Protein AF-A0A4R9J5E6-F1 (afdb_monomer)

Foldseek 3Di:
DDPVLVVVVCVPDDPVLVVVLVVLLVVQLLLLQLVVLCLLLVLLLFDDDPHPVVRCCQQPPPQQRPVVVPGGHSNCSSPPPDGTDPVRSLVSSLVSLVVSCVVVVHDDSLSVCLVCVLVSLVVLLVVLVVCLVFQDFKWFAFDPDDDPPQWFFDALQVLGTDDPDHTTIGSPSVVSSVVSNVVSVCSVPPPPPPPVDDSVSLVVVLVVLVVVLVCLQGTQGDASDDDSPPGTSNSDDHPDDRNVGGNPYHGPSNVVSVVSNVVCCVVVCVVVVVVVDPD

Se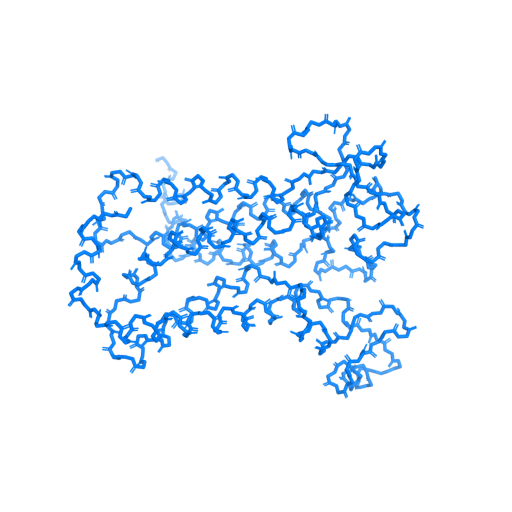quence (279 aa):
MSVYSLKKASKWMGVPKFLLLLIIVNFVCILGCKVFYVLEIWGRIWYFENTFVNSVKIVFFTWDGFNRVGQLGLWSAFVSGSGRSLLGAIVFFYFAIRLFCKISNEKGIDEYMNLLLPGALLGISIGKIGCWISGDGDFGQVVGFHLPPLSLAYSTADGAIVDTYGMSVLNLPFIEIILFVSLSILFIISPLKLEKNRDFFSITLLFYLGLRFVLGFLSLESPFFGPYENLDLSALKSGEDLRTYHWQGITFRQLVAIIYITNVLIKTKLIRKIIIKPW

Radius of gyration: 21.21 Å; Cα contacts (8 Å, |Δi|>4): 351; chains: 1; bounding box: 59×49×54 Å

Secondary structure (DSSP, 8-state):
--HHHHHHHHHHS-HHHHHHHHHHHHHHHHHHHHHHHHHHTHHHH----SSHHHHHHHHHH-SSTTGGGTPPPHHHHHHSSS---HHHHHHHHHHHHHHHHHHHT---HHHHHHHHHHHHHHHHHHHHHHHHHHT-S--B-B-S---TTTEEEEETTTTEE-SSSSEEEE-HHHHHHHHHHHHHHHHHH------TT--HHHHHHHHHHHHHHHHTTTB----SSS------GGGPPTT--GGG----S--HHHHHHHHHHHHHHHHTTHHHHHHS---

Nearest PDB structures (foldseek):
  8hnd-assembly1_A  TM=2.752E-01  e=3.040E+00  Homo sapiens

Mean predicted aligned error: 9.46 Å

pLDDT: mean 77.77, std 14.33, range [35.5, 95.12]

InterPro domains:
  IPR001640 Phosphatidylglycerol--prolipoprotein diacylglyceryl transferase Lgt [PF01790] (18-261)

Solvent-accessible surface area (backbone atoms only — not comparable to full-atom values): 15182 Å² total; per-residue (Å²): 94,56,73,65,59,52,56,46,48,66,72,72,39,60,70,69,56,51,52,50,46,51,52,46,32,53,55,39,17,55,52,22,10,24,57,37,26,50,62,64,45,37,70,45,32,60,62,91,51,100,42,70,69,54,26,52,47,36,36,76,74,33,56,53,34,43,44,95,78,76,28,44,16,48,50,50,54,49,71,42,96,57,73,69,23,67,68,20,25,55,59,24,36,57,52,24,47,51,49,44,28,63,76,68,74,53,83,56,61,66,60,54,48,57,67,44,44,47,59,50,33,45,53,50,27,54,52,27,50,47,35,56,76,68,35,53,91,60,50,24,36,64,46,101,56,86,49,75,75,57,22,43,28,37,25,49,74,76,62,29,60,40,95,87,55,60,50,25,21,31,29,43,36,53,57,50,28,52,52,29,46,51,49,30,50,47,66,43,67,50,83,73,66,83,58,96,79,70,67,56,58,59,51,53,49,48,52,50,32,54,47,48,37,56,49,52,61,42,30,61,62,48,40,64,67,67,83,80,67,80,50,39,75,90,62,52,58,69,71,61,68,59,79,77,57,65,66,80,47,62,28,53,66,34,51,52,24,50,56,49,52,52,50,49,46,64,72,66,46,50,58,60,63,63,66,74,54,77,128

Organism: NCBI:txid2484950

Structure (mmCIF, N/CA/C/O backbone):
data_AF-A0A4R9J5E6-F1
#
_entry.id   AF-A0A4R9J5E6-F1
#
loop_
_atom_site.group_PDB
_atom_site.id
_atom_site.type_symbol
_atom_site.label_atom_id
_atom_site.label_alt_id
_atom_site.label_comp_id
_atom_site.label_asym_id
_atom_site.label_entity_id
_atom_site.label_seq_id
_atom_site.pdbx_PDB_ins_code
_atom_site.Cartn_x
_atom_site.Cartn_y
_atom_site.Cartn_z
_atom_site.occupancy
_atom_site.B_iso_or_equiv
_atom_site.auth_seq_id
_atom_site.auth_comp_id
_atom_site.auth_asym_id
_atom_site.auth_atom_id
_atom_site.pdbx_PDB_model_num
ATOM 1 N N . MET A 1 1 ? -7.020 14.725 18.229 1.00 46.94 1 MET A N 1
ATOM 2 C CA . MET A 1 1 ? -7.376 13.662 19.196 1.00 46.94 1 MET A CA 1
ATOM 3 C C . MET A 1 1 ? -7.930 14.357 20.426 1.00 46.94 1 MET A C 1
ATOM 5 O O . MET A 1 1 ? -7.178 15.041 21.108 1.00 46.94 1 MET A O 1
ATOM 9 N N . SER A 1 2 ? -9.244 14.315 20.663 1.00 35.50 2 SER A N 1
ATOM 10 C CA . SER A 1 2 ? -9.800 15.052 21.802 1.00 35.50 2 SER A CA 1
ATOM 11 C C . SER A 1 2 ? -9.397 14.368 23.110 1.00 35.50 2 SER A C 1
ATOM 13 O O . SER A 1 2 ? -9.411 13.135 23.210 1.00 35.50 2 SER A O 1
ATOM 15 N N . VAL A 1 3 ? -9.102 15.175 24.132 1.00 41.41 3 VAL A N 1
ATOM 16 C CA . VAL A 1 3 ? -8.881 14.752 25.529 1.00 41.41 3 VA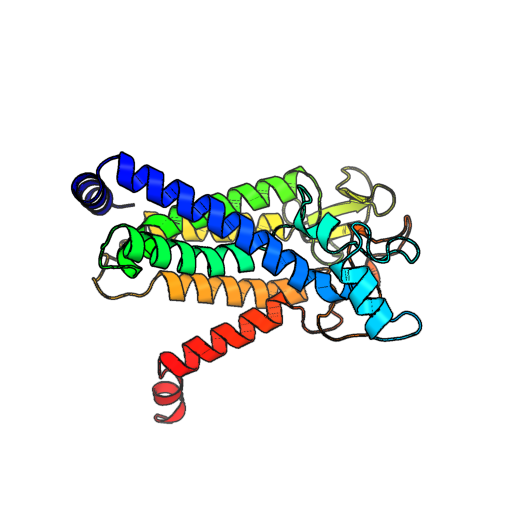L A CA 1
ATOM 17 C C . VAL A 1 3 ? -10.019 13.842 26.031 1.00 41.41 3 VAL A C 1
ATOM 19 O O . VAL A 1 3 ? -9.819 13.008 26.910 1.00 41.41 3 VAL A O 1
ATOM 22 N N . TYR A 1 4 ? -11.204 13.939 25.421 1.00 38.28 4 TYR A N 1
ATOM 23 C CA . TYR A 1 4 ? -12.374 13.111 25.704 1.00 38.28 4 TYR A CA 1
ATOM 24 C C . TYR A 1 4 ? -12.241 11.664 25.191 1.00 38.28 4 TYR A C 1
ATOM 26 O O . TYR A 1 4 ? -12.597 10.730 25.907 1.00 38.28 4 TYR A O 1
ATOM 34 N N . SER A 1 5 ? -11.686 11.451 23.989 1.00 49.66 5 SER A N 1
ATOM 35 C CA . SER A 1 5 ? -11.442 10.099 23.448 1.00 49.66 5 SER A CA 1
ATOM 36 C C . SER A 1 5 ? -10.304 9.380 24.174 1.00 49.66 5 SER A C 1
ATOM 38 O O . SER A 1 5 ? -10.412 8.187 24.427 1.00 49.66 5 SER A O 1
ATOM 40 N N . LEU A 1 6 ? -9.271 10.116 24.605 1.00 45.47 6 LEU A N 1
ATOM 41 C CA . LEU A 1 6 ? -8.166 9.585 25.408 1.00 45.47 6 LEU A CA 1
ATOM 42 C C . LEU A 1 6 ? -8.614 9.232 26.831 1.00 45.47 6 LEU A C 1
ATOM 44 O O . LEU A 1 6 ? -8.277 8.155 27.306 1.00 45.47 6 LEU A O 1
ATOM 48 N N . LYS A 1 7 ? -9.440 10.068 27.483 1.00 44.81 7 LYS A N 1
ATOM 49 C CA . LYS A 1 7 ? -10.047 9.736 28.788 1.00 44.81 7 LYS A CA 1
ATOM 50 C C . LYS A 1 7 ? -11.010 8.551 28.713 1.00 44.81 7 LYS A C 1
ATOM 52 O O . LYS A 1 7 ? -11.152 7.828 29.692 1.00 44.81 7 LYS A O 1
ATOM 57 N N . LYS A 1 8 ? -11.687 8.345 27.578 1.00 49.19 8 LYS A N 1
ATOM 58 C CA . LYS A 1 8 ? -12.536 7.168 27.350 1.00 49.19 8 LYS A CA 1
ATOM 59 C C . LYS A 1 8 ? -11.660 5.938 27.075 1.00 49.19 8 LYS A C 1
ATOM 61 O O . LYS A 1 8 ? -11.779 4.964 27.797 1.00 49.19 8 LYS A O 1
ATOM 66 N N . ALA A 1 9 ? -10.688 6.010 26.168 1.00 49.19 9 ALA A N 1
ATOM 67 C CA . ALA A 1 9 ? -9.750 4.920 25.883 1.00 49.19 9 ALA A CA 1
ATOM 68 C C . ALA A 1 9 ? -8.940 4.477 27.120 1.00 49.19 9 ALA A C 1
ATOM 70 O O . ALA A 1 9 ? -8.850 3.280 27.383 1.00 49.19 9 ALA A O 1
ATOM 71 N N . SER A 1 10 ? -8.448 5.418 27.939 1.00 47.78 10 SER A N 1
ATOM 72 C CA . SER A 1 10 ? -7.725 5.113 29.187 1.00 47.78 10 SER A CA 1
ATOM 73 C C . SER A 1 10 ? -8.617 4.490 30.265 1.00 47.78 10 SER A C 1
ATOM 75 O O . SER A 1 10 ? -8.114 3.862 31.189 1.00 47.78 10 SER A O 1
ATOM 77 N N . LYS A 1 11 ? -9.939 4.679 30.169 1.00 55.25 11 LYS A N 1
ATOM 78 C CA . LYS A 1 11 ? -10.932 4.097 31.080 1.00 55.25 11 LYS A CA 1
ATOM 79 C C . LYS A 1 11 ? -11.510 2.778 30.543 1.00 55.25 11 LYS A C 1
ATOM 81 O O . LYS A 1 11 ? -12.102 2.033 31.311 1.00 55.25 11 LYS A O 1
ATOM 86 N N . TRP A 1 12 ? -11.357 2.504 29.244 1.00 56.84 12 TRP A N 1
ATOM 87 C CA . TRP A 1 12 ? -11.965 1.369 28.534 1.00 56.84 12 TRP A CA 1
ATOM 88 C C . TRP A 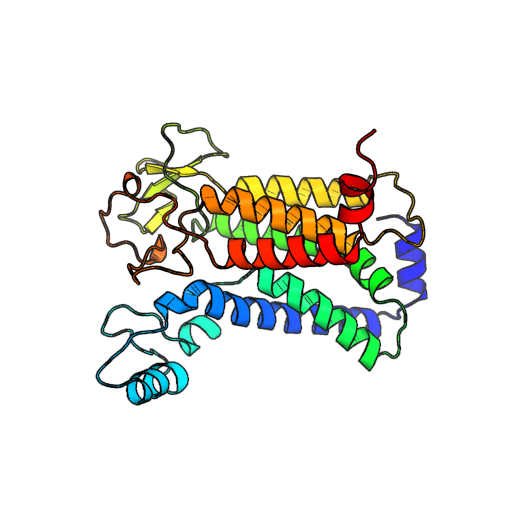1 12 ? -11.006 0.193 28.346 1.00 56.84 12 TRP A C 1
ATOM 90 O O . TRP A 1 12 ? -11.445 -0.952 28.293 1.00 56.84 12 TRP A O 1
ATOM 100 N N . MET A 1 13 ? -9.697 0.441 28.294 1.00 64.69 13 MET A N 1
ATOM 101 C CA . MET A 1 13 ? -8.707 -0.619 28.152 1.00 64.69 13 MET A CA 1
ATOM 102 C C . MET A 1 13 ? -7.567 -0.427 29.134 1.00 64.69 13 MET A C 1
ATOM 104 O O . MET A 1 13 ? -6.817 0.541 29.058 1.00 64.69 13 MET A O 1
ATOM 108 N N . GLY A 1 14 ? -7.406 -1.394 30.038 1.00 77.44 14 GLY A N 1
ATOM 109 C CA . GLY A 1 14 ? -6.158 -1.523 30.779 1.00 77.44 14 GLY A CA 1
ATOM 110 C C . GLY A 1 14 ? -4.980 -1.637 29.806 1.00 77.44 14 GLY A C 1
ATOM 111 O O . GLY A 1 14 ? -5.128 -2.186 28.710 1.00 77.44 14 GLY A O 1
ATOM 112 N N . VAL A 1 15 ? -3.808 -1.149 30.221 1.00 80.75 15 VAL A N 1
ATOM 113 C CA . VAL A 1 15 ? -2.559 -1.177 29.435 1.00 80.75 15 VAL A CA 1
ATOM 114 C C . VAL A 1 15 ? -2.325 -2.520 28.717 1.00 80.75 15 VAL A C 1
ATOM 116 O O . VAL A 1 15 ? -2.030 -2.486 27.521 1.00 80.75 15 VAL A O 1
ATOM 119 N N . PRO A 1 16 ? -2.551 -3.700 29.340 1.00 86.62 16 PRO A N 1
ATOM 120 C CA . PRO A 1 16 ? -2.347 -4.983 28.663 1.00 86.62 16 PRO A CA 1
ATOM 121 C C . PRO A 1 16 ? -3.233 -5.186 27.428 1.00 86.62 16 PRO A C 1
ATOM 123 O O . PRO A 1 16 ? -2.762 -5.675 26.405 1.00 86.62 16 PRO A O 1
ATOM 126 N N . LYS A 1 17 ? -4.506 -4.767 27.481 1.00 86.38 17 LYS A N 1
ATOM 127 C CA . LYS A 1 17 ? -5.429 -4.879 26.340 1.00 86.38 17 LYS A CA 1
ATOM 128 C C . LYS A 1 17 ? -5.012 -3.965 25.191 1.00 86.38 17 LYS A C 1
ATOM 130 O O . LYS A 1 17 ? -5.139 -4.342 24.031 1.00 86.38 17 LYS A O 1
ATOM 135 N N . PHE A 1 18 ? -4.510 -2.772 25.507 1.00 84.69 18 PHE A N 1
ATOM 136 C CA . PHE A 1 18 ? -4.029 -1.838 24.489 1.00 84.69 18 PHE A CA 1
ATOM 137 C C . PHE A 1 18 ? -2.765 -2.346 23.806 1.00 84.69 18 PHE A C 1
ATOM 139 O O . PHE A 1 18 ? -2.680 -2.311 22.582 1.00 84.69 18 PHE A O 1
ATOM 146 N N . LEU A 1 19 ? -1.835 -2.912 24.573 1.00 88.12 19 LEU A N 1
ATOM 147 C CA . LEU A 1 19 ? -0.663 -3.574 24.007 1.00 88.12 19 LEU A CA 1
ATOM 148 C C . LEU A 1 19 ? -1.055 -4.771 23.134 1.00 88.12 19 LEU A C 1
ATOM 150 O O . LEU A 1 19 ? -0.549 -4.893 22.023 1.00 88.12 19 LEU A O 1
ATOM 154 N N . LEU A 1 20 ? -2.004 -5.601 23.577 1.00 90.12 20 LEU A N 1
ATOM 155 C CA . LEU A 1 20 ? -2.513 -6.717 22.777 1.00 90.12 20 LEU A CA 1
ATOM 156 C C . LEU A 1 20 ? -3.113 -6.241 21.445 1.00 90.12 20 LEU A C 1
ATOM 158 O O . LEU A 1 20 ? -2.803 -6.810 20.400 1.00 90.12 20 LEU A O 1
ATOM 162 N N . LEU A 1 21 ? -3.928 -5.181 21.471 1.00 90.25 21 LEU A N 1
ATOM 163 C CA . LEU A 1 21 ? -4.480 -4.562 20.265 1.00 90.25 21 LEU A CA 1
ATOM 164 C C . LEU A 1 21 ? -3.365 -4.125 19.309 1.00 90.25 21 LEU A C 1
ATOM 166 O O . LEU A 1 21 ? -3.413 -4.461 18.129 1.00 90.25 21 LEU A O 1
ATOM 170 N N . LEU A 1 22 ? -2.351 -3.417 19.813 1.00 89.94 22 LEU A N 1
ATOM 171 C CA . LEU A 1 22 ? -1.228 -2.964 18.994 1.00 89.94 22 LEU A CA 1
ATOM 172 C C . LEU A 1 22 ? -0.429 -4.130 18.405 1.00 89.94 22 LEU A C 1
ATOM 174 O O . LEU A 1 22 ? -0.064 -4.068 17.233 1.00 89.94 22 LEU A O 1
ATOM 178 N N . ILE A 1 23 ? -0.178 -5.193 19.171 1.00 92.31 23 ILE A N 1
ATOM 179 C CA . ILE A 1 23 ? 0.539 -6.384 18.689 1.00 92.31 23 ILE A CA 1
ATOM 180 C C . ILE A 1 23 ? -0.248 -7.061 17.564 1.00 92.31 23 ILE A C 1
ATOM 182 O O . ILE A 1 23 ? 0.312 -7.320 16.498 1.00 92.31 23 ILE A O 1
ATOM 186 N N . ILE A 1 24 ? -1.548 -7.296 17.770 1.00 93.62 24 ILE A N 1
ATOM 187 C CA . ILE A 1 24 ? -2.417 -7.923 16.765 1.00 93.62 24 ILE A CA 1
ATOM 188 C C . ILE A 1 24 ? -2.468 -7.064 15.503 1.00 93.62 24 ILE A C 1
ATOM 190 O O . ILE A 1 24 ? -2.262 -7.581 14.408 1.00 93.62 24 ILE A O 1
ATOM 194 N N . VAL A 1 25 ? -2.701 -5.757 15.647 1.00 92.19 25 VAL A N 1
ATOM 195 C CA . VAL A 1 25 ? -2.749 -4.824 14.516 1.00 92.19 25 VAL A CA 1
ATOM 196 C C . VAL A 1 25 ? -1.441 -4.847 13.735 1.00 92.19 25 VAL A C 1
ATOM 198 O O . VAL A 1 25 ? -1.478 -5.046 12.526 1.00 92.19 25 VAL A O 1
ATOM 201 N N . ASN A 1 26 ? -0.290 -4.713 14.394 1.00 91.38 26 ASN A N 1
ATOM 202 C CA . ASN A 1 26 ? 0.997 -4.711 13.699 1.00 91.38 26 ASN A CA 1
ATOM 203 C C . ASN A 1 26 ? 1.254 -6.029 12.962 1.00 91.38 26 ASN A C 1
ATOM 205 O O . ASN A 1 26 ? 1.557 -6.009 11.771 1.00 91.38 26 ASN A O 1
ATOM 209 N N . PHE A 1 27 ? 1.093 -7.170 13.636 1.00 93.56 27 PHE A N 1
ATOM 210 C CA . PHE A 1 27 ? 1.357 -8.477 13.037 1.00 93.56 27 PHE A CA 1
ATOM 211 C C . PHE A 1 27 ? 0.454 -8.750 11.827 1.00 93.56 27 PHE A C 1
ATOM 213 O O . PHE A 1 27 ? 0.931 -9.108 10.749 1.00 93.56 27 PHE A O 1
ATOM 220 N N . VAL A 1 28 ? -0.853 -8.527 11.984 1.00 94.50 28 VAL A N 1
ATOM 221 C CA . VAL A 1 28 ? -1.845 -8.785 10.935 1.00 94.50 28 VAL A CA 1
ATOM 222 C C . VAL A 1 28 ? -1.664 -7.808 9.768 1.00 94.50 28 VAL A C 1
ATOM 224 O O . VAL A 1 28 ? -1.721 -8.235 8.617 1.00 94.50 28 VAL A O 1
ATOM 227 N N . CYS A 1 29 ? -1.360 -6.531 10.021 1.00 92.19 29 CYS A N 1
ATOM 228 C CA . CYS A 1 29 ? -1.059 -5.568 8.959 1.00 92.19 29 CYS A CA 1
ATOM 229 C C . CYS A 1 29 ? 0.221 -5.918 8.190 1.00 92.19 29 CYS A C 1
ATOM 231 O O . CYS A 1 29 ? 0.210 -5.831 6.967 1.00 92.19 29 CYS A O 1
ATOM 233 N N . ILE A 1 30 ? 1.301 -6.336 8.864 1.00 91.38 30 ILE A N 1
ATOM 234 C CA . ILE A 1 30 ? 2.545 -6.765 8.198 1.00 91.38 30 ILE A CA 1
ATOM 235 C C . ILE A 1 30 ? 2.272 -7.956 7.277 1.00 91.38 30 ILE A C 1
ATOM 237 O O . ILE A 1 30 ? 2.697 -7.950 6.120 1.00 91.38 30 ILE A O 1
ATOM 241 N N . LEU A 1 31 ? 1.512 -8.942 7.761 1.00 93.81 31 LEU A N 1
ATOM 242 C CA . LEU A 1 31 ? 1.091 -10.079 6.949 1.00 93.81 31 LEU A CA 1
ATOM 243 C C . LEU A 1 31 ? 0.276 -9.619 5.729 1.00 93.81 31 LEU A C 1
ATOM 245 O O . LEU A 1 31 ? 0.558 -10.030 4.605 1.00 93.81 31 LEU A O 1
ATOM 249 N N . GLY A 1 32 ? -0.686 -8.718 5.936 1.00 93.81 32 GLY A N 1
ATOM 250 C CA . GLY A 1 32 ? -1.495 -8.139 4.866 1.00 93.81 32 GLY A CA 1
ATOM 251 C C . GLY A 1 32 ? -0.675 -7.407 3.812 1.00 93.81 32 GLY A C 1
ATOM 252 O O . GLY A 1 32 ? -0.883 -7.626 2.618 1.00 93.81 32 GLY A O 1
ATOM 253 N N . CYS A 1 33 ? 0.296 -6.594 4.240 1.00 90.69 33 CYS A N 1
ATOM 254 C CA . CYS A 1 33 ? 1.236 -5.910 3.354 1.00 90.69 33 CYS A CA 1
ATOM 255 C C . CYS A 1 33 ? 1.947 -6.888 2.421 1.00 90.69 33 CYS A C 1
ATOM 257 O O . CYS A 1 33 ? 2.105 -6.583 1.242 1.00 90.69 33 CYS A O 1
ATOM 259 N N . LYS A 1 34 ? 2.377 -8.041 2.944 1.00 92.75 34 LYS A N 1
ATOM 260 C CA . LYS A 1 34 ? 3.111 -9.054 2.181 1.00 92.75 34 LYS A CA 1
ATOM 261 C C . LYS A 1 34 ? 2.228 -9.842 1.231 1.00 92.75 34 LYS A C 1
ATOM 263 O O . LYS A 1 34 ? 2.587 -9.993 0.067 1.00 92.75 34 LYS A O 1
ATOM 268 N N . VAL A 1 35 ? 1.050 -10.266 1.687 1.00 93.25 35 VAL A N 1
ATOM 269 C CA . VAL A 1 35 ? 0.073 -10.953 0.830 1.00 93.25 35 VAL A CA 1
ATOM 270 C C . VAL A 1 35 ? -0.300 -10.074 -0.362 1.00 93.25 35 VAL A C 1
ATOM 272 O O . VAL A 1 35 ? -0.218 -10.516 -1.502 1.00 93.25 35 VAL A O 1
ATOM 275 N N . PHE A 1 36 ? -0.665 -8.814 -0.121 1.00 91.06 36 PHE A N 1
ATOM 276 C CA . PHE A 1 36 ? -1.053 -7.918 -1.209 1.00 91.06 36 PHE A CA 1
ATOM 277 C C . PHE A 1 36 ? 0.130 -7.466 -2.059 1.00 91.06 36 PHE A C 1
ATOM 279 O O . PHE A 1 36 ? -0.062 -7.244 -3.245 1.00 91.06 36 PHE A O 1
ATOM 286 N N . TYR A 1 37 ? 1.338 -7.356 -1.501 1.00 88.44 37 TYR A N 1
ATOM 287 C CA . TYR A 1 37 ? 2.524 -7.090 -2.313 1.00 88.44 37 TYR A CA 1
ATOM 288 C C . TYR A 1 37 ? 2.737 -8.204 -3.342 1.00 88.44 37 TYR A C 1
ATOM 290 O O . TYR A 1 37 ? 2.866 -7.910 -4.523 1.00 88.44 37 TYR A O 1
ATOM 298 N N . VAL A 1 38 ? 2.655 -9.474 -2.926 1.00 90.06 38 VAL A N 1
ATOM 299 C CA . VAL A 1 38 ? 2.722 -10.625 -3.845 1.00 90.06 38 VAL A CA 1
ATOM 300 C C . VAL A 1 38 ? 1.634 -10.563 -4.922 1.00 90.06 38 VAL A C 1
ATOM 302 O O . VAL A 1 38 ? 1.905 -10.900 -6.069 1.00 90.06 38 VAL A O 1
ATOM 305 N N . LEU A 1 39 ? 0.425 -10.102 -4.585 1.00 87.75 39 LEU A N 1
ATOM 306 C CA . LEU A 1 39 ? -0.643 -9.892 -5.571 1.00 87.75 39 LEU A CA 1
ATOM 307 C C . LEU A 1 39 ? -0.345 -8.726 -6.529 1.00 87.75 39 LEU A C 1
ATOM 309 O O . LEU A 1 39 ? -0.630 -8.836 -7.718 1.00 87.75 39 LEU A O 1
ATOM 313 N N . GLU A 1 40 ? 0.243 -7.632 -6.035 1.00 81.50 40 GLU A N 1
ATOM 314 C CA . GLU A 1 40 ? 0.658 -6.478 -6.847 1.00 81.50 40 GLU A CA 1
ATOM 315 C C . GLU A 1 40 ? 1.726 -6.868 -7.872 1.00 81.50 40 GLU A C 1
ATOM 317 O O . GLU A 1 40 ? 1.639 -6.466 -9.028 1.00 81.50 40 GLU A O 1
ATOM 322 N N . ILE A 1 41 ? 2.696 -7.693 -7.471 1.00 81.38 41 ILE A N 1
ATOM 323 C CA . ILE A 1 41 ? 3.767 -8.171 -8.352 1.00 81.38 41 ILE A CA 1
ATOM 324 C C . ILE A 1 41 ? 3.476 -9.550 -8.954 1.00 81.38 41 ILE A C 1
ATOM 326 O O . ILE A 1 41 ? 4.393 -10.199 -9.449 1.00 81.38 41 ILE A O 1
ATOM 330 N N . TRP A 1 42 ? 2.224 -10.022 -8.929 1.00 84.75 42 TRP A N 1
ATOM 331 C CA . TRP A 1 42 ? 1.886 -11.391 -9.342 1.00 84.75 42 TRP A CA 1
ATOM 332 C C . TRP A 1 42 ? 2.353 -11.706 -10.766 1.00 84.75 42 TRP A C 1
ATOM 334 O O . TRP A 1 42 ? 2.883 -12.786 -11.030 1.00 84.75 42 TRP A O 1
ATOM 344 N N . GLY A 1 43 ? 2.237 -10.733 -11.672 1.00 76.94 43 GLY A N 1
ATOM 345 C CA . GLY A 1 43 ? 2.719 -10.875 -13.044 1.00 76.94 43 GLY A CA 1
ATOM 346 C C . GLY A 1 43 ? 4.237 -11.034 -13.180 1.00 76.94 43 GLY A C 1
ATOM 347 O O . GLY A 1 43 ? 4.683 -11.572 -14.181 1.00 76.94 43 GLY A O 1
ATOM 348 N N . ARG A 1 44 ? 5.015 -10.636 -12.166 1.00 76.62 44 ARG A N 1
ATOM 349 C CA . ARG A 1 44 ? 6.479 -10.807 -12.093 1.00 76.62 44 ARG A CA 1
ATOM 350 C C . ARG A 1 44 ? 6.902 -12.089 -11.380 1.00 76.62 44 ARG A C 1
ATOM 352 O O . ARG A 1 44 ? 8.087 -12.382 -11.284 1.00 76.62 44 ARG A O 1
ATOM 359 N N . ILE A 1 45 ? 5.955 -12.801 -10.777 1.00 85.19 45 ILE A N 1
ATOM 360 C CA . ILE A 1 45 ? 6.200 -14.091 -10.121 1.00 85.19 45 ILE A CA 1
ATOM 361 C C . ILE A 1 45 ? 5.885 -15.228 -11.091 1.00 85.19 45 ILE A C 1
ATOM 363 O O . ILE A 1 45 ? 6.516 -16.288 -11.071 1.00 85.19 45 ILE A O 1
ATOM 367 N N . TRP A 1 46 ? 4.874 -15.022 -11.931 1.00 83.81 46 TRP A N 1
ATOM 368 C CA . TRP A 1 46 ? 4.343 -16.054 -12.796 1.00 83.81 46 TRP A CA 1
ATOM 369 C C . TRP A 1 46 ? 5.073 -16.128 -14.138 1.00 83.81 46 TRP A C 1
ATOM 371 O O . TRP A 1 46 ? 5.250 -15.131 -14.827 1.00 83.81 46 TRP A O 1
ATOM 381 N N . TYR A 1 47 ? 5.411 -17.345 -14.563 1.00 83.12 47 TYR A N 1
ATOM 382 C CA . TYR A 1 47 ? 5.928 -17.623 -15.900 1.00 83.12 47 TYR A CA 1
ATOM 383 C C . TYR A 1 47 ? 5.427 -18.981 -16.385 1.00 83.12 47 TYR A C 1
ATOM 385 O O . TYR A 1 47 ? 5.334 -19.936 -15.608 1.00 83.12 47 TYR A O 1
ATOM 393 N N . PHE A 1 48 ? 5.070 -19.077 -17.667 1.00 83.69 48 PHE A N 1
ATOM 394 C CA . PHE A 1 48 ? 4.578 -20.319 -18.257 1.00 83.69 48 PHE A CA 1
ATOM 395 C C . PHE A 1 48 ? 5.733 -21.109 -18.879 1.00 83.69 48 PHE A C 1
ATOM 397 O O . PHE A 1 48 ? 6.217 -20.758 -19.951 1.00 83.69 48 PHE A O 1
ATOM 404 N N . GLU A 1 49 ? 6.159 -22.189 -18.219 1.00 78.69 49 GLU A N 1
ATOM 405 C CA . GLU A 1 49 ? 7.256 -23.037 -18.683 1.00 78.69 49 GLU A CA 1
ATOM 406 C C . GLU A 1 49 ? 6.776 -24.467 -18.9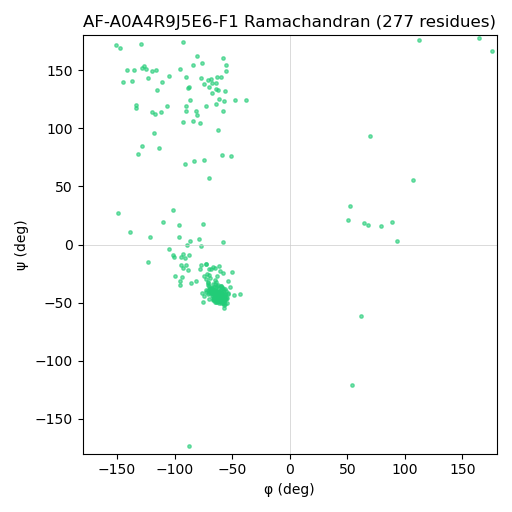23 1.00 78.69 49 GLU A C 1
ATOM 408 O O . GLU A 1 49 ? 6.463 -25.195 -17.977 1.00 78.69 49 GLU A O 1
ATOM 413 N N . ASN A 1 50 ? 6.807 -24.892 -20.188 1.00 83.81 50 ASN A N 1
ATOM 414 C CA . ASN A 1 50 ? 6.419 -26.216 -20.688 1.00 83.81 50 ASN A CA 1
ATOM 415 C C . ASN A 1 50 ? 4.943 -26.579 -20.443 1.00 83.81 50 ASN A C 1
ATOM 417 O O . ASN A 1 50 ? 4.195 -26.804 -21.389 1.00 83.81 50 ASN A O 1
ATOM 421 N N . THR A 1 51 ? 4.515 -26.658 -19.181 1.00 90.38 51 THR A N 1
ATOM 422 C CA . THR A 1 51 ? 3.153 -27.008 -18.766 1.00 90.38 51 THR A CA 1
ATOM 423 C C . THR A 1 51 ? 2.714 -26.177 -17.562 1.00 90.38 51 THR A C 1
ATOM 425 O O . THR A 1 51 ? 3.518 -25.850 -16.690 1.00 90.38 51 THR A O 1
ATOM 428 N N . PHE A 1 52 ? 1.406 -25.919 -17.452 1.00 88.44 52 PHE A N 1
ATOM 429 C CA . PHE A 1 52 ? 0.821 -25.196 -16.315 1.00 88.44 52 PHE A CA 1
ATOM 430 C C . PHE A 1 52 ? 1.204 -25.813 -14.960 1.00 88.44 52 PHE A C 1
ATOM 432 O O . PHE A 1 52 ? 1.542 -25.103 -14.017 1.00 88.44 52 PHE A O 1
ATOM 439 N N . VAL A 1 53 ? 1.199 -27.147 -14.870 1.00 93.50 53 VAL A N 1
ATOM 440 C CA . VAL A 1 53 ? 1.538 -27.876 -13.639 1.00 93.50 53 VAL A CA 1
ATOM 441 C C . VAL A 1 53 ? 2.993 -27.641 -13.237 1.00 93.50 53 VAL A C 1
ATOM 443 O O . VAL A 1 53 ? 3.273 -27.477 -12.051 1.00 93.50 53 VAL A O 1
ATOM 446 N N . ASN A 1 54 ? 3.920 -27.604 -14.197 1.00 90.75 54 ASN A N 1
ATOM 447 C CA . ASN A 1 54 ? 5.322 -27.304 -13.915 1.00 90.75 54 ASN A CA 1
ATOM 448 C C . ASN A 1 54 ? 5.495 -25.861 -13.414 1.00 90.75 54 ASN A C 1
ATOM 450 O O . ASN A 1 54 ? 6.181 -25.641 -12.420 1.00 90.75 54 ASN A O 1
ATOM 454 N N . SER A 1 55 ? 4.785 -24.902 -14.015 1.00 89.50 55 SER A N 1
ATOM 455 C CA . SER A 1 55 ? 4.768 -23.515 -13.538 1.00 89.50 55 SER A CA 1
ATOM 456 C C . SER A 1 55 ? 4.249 -23.370 -12.115 1.00 89.50 55 SER A C 1
ATOM 458 O O . SER A 1 55 ? 4.904 -22.737 -11.290 1.00 89.50 55 SER A O 1
ATOM 460 N N . VAL A 1 56 ? 3.124 -24.014 -11.789 1.00 92.38 56 VAL A N 1
ATOM 461 C CA . VAL A 1 56 ? 2.597 -24.052 -10.414 1.00 92.38 56 VAL A CA 1
ATOM 462 C C . VAL A 1 56 ? 3.639 -24.641 -9.462 1.00 92.38 56 VAL A C 1
ATOM 464 O O . VAL A 1 56 ? 3.871 -24.089 -8.388 1.00 92.38 56 VAL A O 1
ATOM 467 N N . LYS A 1 57 ? 4.285 -25.749 -9.853 1.00 93.56 57 LYS A N 1
ATOM 468 C CA . LYS A 1 57 ? 5.301 -26.404 -9.024 1.00 93.56 57 LYS A CA 1
ATOM 469 C C . LYS A 1 57 ? 6.462 -25.466 -8.707 1.00 93.56 57 LYS A C 1
ATOM 471 O O . LYS A 1 57 ? 6.837 -25.337 -7.548 1.00 93.56 57 LYS A O 1
ATOM 476 N N . ILE A 1 58 ? 7.002 -24.793 -9.717 1.00 92.12 58 ILE A N 1
ATOM 477 C CA . ILE A 1 58 ? 8.135 -23.885 -9.539 1.00 92.12 58 ILE A CA 1
ATOM 478 C C . ILE A 1 58 ? 7.725 -22.689 -8.670 1.00 92.12 58 ILE A C 1
ATOM 480 O O . ILE A 1 58 ? 8.381 -22.425 -7.666 1.00 92.12 58 ILE A O 1
ATOM 484 N N . VAL A 1 59 ? 6.606 -22.027 -8.976 1.00 92.44 59 VAL A N 1
ATOM 485 C CA . VAL A 1 59 ? 6.147 -20.835 -8.237 1.00 92.44 59 VAL A CA 1
ATOM 486 C C . VAL A 1 59 ? 5.894 -21.126 -6.756 1.00 92.44 59 VAL A C 1
ATOM 488 O O . VAL A 1 59 ? 6.318 -20.352 -5.902 1.00 92.44 59 VAL A O 1
ATOM 491 N N . PHE A 1 60 ? 5.208 -22.226 -6.435 1.00 94.38 60 PHE A N 1
ATOM 492 C CA . PHE A 1 60 ? 4.780 -22.499 -5.059 1.00 94.38 60 PHE A CA 1
ATOM 493 C C . PHE A 1 60 ? 5.759 -23.341 -4.244 1.00 94.38 60 PHE A C 1
ATOM 495 O O . PHE A 1 60 ? 5.684 -23.300 -3.018 1.00 94.38 60 PHE A O 1
ATOM 502 N N . PHE A 1 61 ? 6.670 -24.090 -4.868 1.00 95.12 61 PHE A N 1
ATOM 503 C CA . PHE A 1 61 ? 7.540 -25.030 -4.146 1.00 95.12 61 PHE A CA 1
ATOM 504 C C . PHE A 1 61 ? 9.038 -24.760 -4.310 1.00 95.12 61 PHE A C 1
ATOM 506 O O . PHE A 1 61 ? 9.847 -25.536 -3.807 1.00 95.12 61 PHE A O 1
ATOM 513 N N . THR A 1 62 ? 9.431 -23.660 -4.957 1.00 93.44 62 THR A N 1
ATOM 514 C CA . THR A 1 62 ? 10.834 -23.222 -4.998 1.00 93.44 62 THR A CA 1
ATOM 515 C C . THR A 1 62 ? 10.973 -21.802 -4.468 1.00 93.44 62 THR A C 1
ATOM 517 O O . THR A 1 62 ? 10.095 -20.967 -4.675 1.00 93.44 62 THR A O 1
ATOM 520 N N . TRP A 1 63 ? 12.068 -21.524 -3.757 1.00 93.44 63 TRP A N 1
ATOM 521 C CA . TRP A 1 63 ? 12.286 -20.218 -3.129 1.00 93.44 63 TRP A CA 1
ATOM 522 C C . TRP A 1 63 ? 12.484 -19.102 -4.161 1.00 93.44 63 TRP A C 1
ATOM 524 O O . TRP A 1 63 ? 11.878 -18.034 -4.057 1.00 93.44 63 TRP A O 1
ATOM 534 N N . ASP A 1 64 ? 13.288 -19.392 -5.185 1.00 89.62 64 ASP A N 1
ATOM 535 C CA . ASP A 1 64 ? 13.684 -18.438 -6.223 1.00 89.62 64 ASP A CA 1
ATOM 536 C C . ASP A 1 64 ? 12.703 -18.382 -7.402 1.00 89.62 64 ASP A C 1
ATOM 538 O O . ASP A 1 64 ? 12.819 -17.506 -8.255 1.00 89.62 64 ASP A O 1
ATOM 542 N N . GLY A 1 65 ? 11.727 -19.293 -7.470 1.00 89.94 65 GLY A N 1
ATOM 543 C CA . GLY A 1 65 ? 10.772 -19.357 -8.573 1.00 89.94 65 GLY A CA 1
ATOM 544 C C . GLY A 1 65 ? 11.475 -19.431 -9.932 1.00 89.94 65 GLY A C 1
ATOM 545 O O . GLY A 1 65 ? 12.265 -20.334 -10.204 1.00 89.94 65 GLY A O 1
ATOM 546 N N . PHE A 1 66 ? 11.193 -18.451 -10.787 1.00 87.38 66 PHE A N 1
ATOM 547 C CA . PHE A 1 66 ? 11.702 -18.363 -12.154 1.00 87.38 66 PHE A CA 1
ATOM 548 C C . PHE A 1 66 ? 12.874 -17.372 -12.314 1.00 87.38 66 PHE A C 1
ATOM 550 O O . PHE A 1 66 ? 13.080 -16.820 -13.394 1.00 87.38 66 PHE A O 1
ATOM 557 N N . ASN A 1 67 ? 13.692 -17.175 -11.274 1.00 84.50 67 ASN A N 1
ATOM 558 C CA . ASN A 1 67 ? 14.798 -16.203 -11.286 1.00 84.50 67 ASN A CA 1
ATOM 559 C C . ASN A 1 67 ? 15.775 -16.368 -12.467 1.00 84.50 67 ASN A C 1
ATOM 561 O O . ASN A 1 67 ? 16.263 -15.389 -13.024 1.00 84.50 67 ASN A O 1
ATOM 565 N N . ARG A 1 68 ? 15.980 -17.600 -12.956 1.00 81.50 68 ARG A N 1
ATOM 566 C CA . ARG A 1 68 ? 16.807 -17.876 -14.150 1.00 81.50 68 ARG A CA 1
ATOM 567 C C . ARG A 1 68 ? 16.351 -17.165 -15.433 1.00 81.50 68 ARG A C 1
ATOM 569 O O . ARG A 1 68 ? 17.158 -16.982 -16.335 1.00 81.50 68 ARG A O 1
ATOM 576 N N . VAL A 1 69 ? 15.074 -16.799 -15.525 1.00 79.44 69 VAL A N 1
ATOM 577 C CA . VAL A 1 69 ? 14.492 -16.038 -16.645 1.00 79.44 69 VAL A CA 1
ATOM 578 C C . VAL A 1 69 ? 14.107 -14.614 -16.221 1.00 79.44 69 VAL A C 1
ATOM 580 O O . VAL A 1 69 ? 13.309 -13.963 -16.888 1.00 79.44 69 VAL A O 1
ATOM 583 N N . GLY A 1 70 ? 14.670 -14.120 -15.112 1.00 76.12 70 GLY A N 1
ATOM 584 C CA . GLY A 1 70 ? 14.482 -12.750 -14.625 1.00 76.12 70 GLY A CA 1
ATOM 585 C C . GLY A 1 70 ? 13.163 -12.496 -13.889 1.00 76.12 70 GLY A C 1
ATOM 586 O O . GLY A 1 70 ? 12.773 -11.342 -13.734 1.00 76.12 70 GLY A O 1
ATOM 587 N N . GLN A 1 71 ? 12.461 -13.546 -13.459 1.00 82.50 71 GLN A N 1
ATOM 588 C CA . GLN A 1 71 ? 11.215 -13.437 -12.691 1.00 82.50 71 GLN A CA 1
ATOM 589 C C . GLN A 1 71 ? 11.489 -13.522 -11.185 1.00 82.50 71 GLN A C 1
ATOM 591 O O . GLN A 1 71 ? 12.427 -14.184 -10.747 1.00 82.50 71 GLN A O 1
ATOM 596 N N . LEU A 1 72 ? 10.656 -12.881 -10.373 1.00 84.31 72 LEU A N 1
ATOM 597 C CA . LEU A 1 72 ? 10.779 -12.901 -8.919 1.00 84.31 72 LEU A CA 1
ATOM 598 C C . LEU A 1 72 ? 10.270 -14.226 -8.331 1.00 84.31 72 LEU A C 1
ATOM 600 O O . LEU A 1 72 ? 9.270 -14.791 -8.770 1.00 84.31 72 LEU A O 1
ATOM 604 N N . GLY A 1 73 ? 10.935 -14.709 -7.283 1.00 89.38 73 GLY A N 1
ATOM 605 C CA . GLY A 1 73 ? 10.437 -15.836 -6.495 1.00 89.38 73 GLY A CA 1
ATOM 606 C C . GLY A 1 73 ? 9.275 -15.413 -5.594 1.00 89.38 73 GLY A C 1
ATOM 607 O O . GLY A 1 73 ? 9.325 -14.363 -4.954 1.00 89.38 73 GLY A O 1
ATOM 608 N N . LEU A 1 74 ? 8.228 -16.241 -5.501 1.00 92.75 74 LEU A N 1
ATOM 609 C CA . LEU A 1 74 ? 7.076 -15.958 -4.634 1.00 92.75 74 LEU A CA 1
ATOM 610 C C . LEU A 1 74 ? 7.500 -15.832 -3.169 1.00 92.75 74 LEU A C 1
ATOM 612 O O . LEU A 1 74 ? 7.161 -14.862 -2.493 1.00 92.75 74 LEU A O 1
ATOM 616 N N . TRP A 1 75 ? 8.249 -16.820 -2.678 1.00 93.19 75 TRP A N 1
ATOM 617 C CA . TRP A 1 75 ? 8.654 -16.883 -1.277 1.00 93.19 75 TRP A CA 1
ATOM 618 C C . TRP A 1 75 ? 9.729 -15.857 -0.946 1.00 93.19 75 TRP A C 1
ATOM 620 O O . TRP A 1 75 ? 9.644 -15.213 0.100 1.00 93.19 75 TRP A O 1
ATOM 630 N N . SER A 1 76 ? 10.683 -15.641 -1.855 1.00 90.69 76 SER A N 1
ATOM 631 C CA . SER A 1 76 ? 11.688 -14.594 -1.688 1.00 90.69 76 SER A CA 1
ATOM 632 C C . SER A 1 76 ? 11.045 -13.205 -1.609 1.00 90.69 76 SER A C 1
ATOM 634 O O . SER A 1 76 ? 11.376 -12.443 -0.703 1.00 90.69 76 SER A O 1
ATOM 636 N N . ALA A 1 77 ? 10.051 -12.901 -2.450 1.00 89.12 77 ALA A N 1
ATOM 637 C CA . ALA A 1 77 ? 9.302 -11.645 -2.381 1.00 89.12 77 ALA A CA 1
ATOM 638 C C . ALA A 1 77 ? 8.397 -11.534 -1.136 1.00 89.12 77 ALA A C 1
ATOM 640 O O . ALA A 1 77 ? 8.265 -10.462 -0.536 1.00 89.12 77 ALA A O 1
ATOM 641 N N . PHE A 1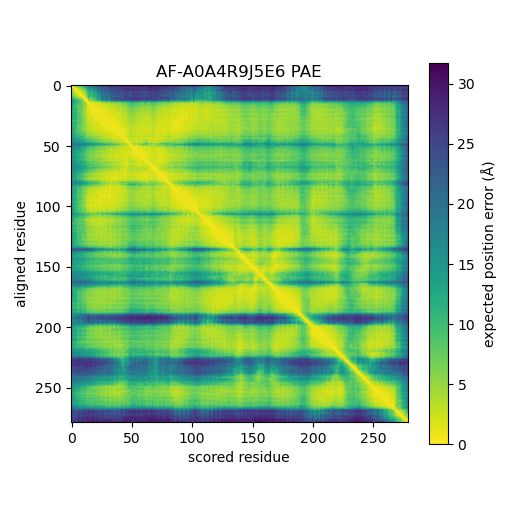 78 ? 7.775 -12.637 -0.712 1.00 92.12 78 PHE A N 1
ATOM 642 C CA . PHE A 1 78 ? 6.920 -12.652 0.475 1.00 92.12 78 PHE A CA 1
ATOM 643 C C . PHE A 1 78 ? 7.717 -12.412 1.765 1.00 92.12 78 PHE A C 1
ATOM 645 O O . PHE A 1 78 ? 7.271 -11.664 2.634 1.00 92.12 78 PHE A O 1
ATOM 652 N N . VAL A 1 79 ? 8.906 -13.008 1.883 1.00 91.06 79 VAL A N 1
ATOM 653 C CA . VAL A 1 79 ? 9.749 -12.947 3.092 1.00 91.06 79 VAL A CA 1
ATOM 654 C C . VAL A 1 79 ? 10.743 -11.776 3.066 1.00 91.06 79 VAL A C 1
ATOM 656 O O . VAL A 1 79 ? 11.313 -11.441 4.103 1.00 91.06 79 VAL A O 1
ATOM 659 N N . SER A 1 80 ? 10.933 -11.103 1.925 1.00 86.50 80 SER A N 1
ATOM 660 C CA . SER A 1 80 ? 11.880 -9.985 1.802 1.00 86.50 80 SER A CA 1
ATOM 661 C C . SER A 1 80 ? 11.638 -8.860 2.824 1.00 86.50 80 SER A C 1
ATOM 663 O O . SER A 1 80 ? 10.523 -8.632 3.296 1.00 86.50 80 SER A O 1
ATOM 665 N N . GLY A 1 81 ? 12.678 -8.089 3.151 1.00 77.31 81 GLY A N 1
ATOM 666 C CA . GLY A 1 81 ? 12.524 -6.881 3.975 1.00 77.31 81 GLY A CA 1
ATOM 667 C C . GLY A 1 81 ? 11.804 -5.730 3.252 1.00 77.31 81 GLY A C 1
ATOM 668 O O . GLY A 1 81 ? 11.154 -4.904 3.903 1.00 77.31 81 GLY A O 1
ATOM 669 N N . SER A 1 82 ? 11.893 -5.708 1.918 1.00 74.38 82 SER A N 1
ATOM 670 C CA . SER A 1 82 ? 11.317 -4.716 1.001 1.00 74.38 82 SER A CA 1
ATOM 671 C C . SER A 1 82 ? 9.928 -5.130 0.499 1.00 74.38 82 SER A C 1
ATOM 673 O O . SER A 1 82 ? 9.448 -6.215 0.815 1.00 74.38 82 SER A O 1
ATOM 675 N N . GLY A 1 83 ? 9.241 -4.267 -0.253 1.00 76.38 83 GLY A N 1
ATOM 676 C CA . GLY A 1 83 ? 7.958 -4.614 -0.873 1.00 76.38 83 GLY A CA 1
ATOM 677 C C . GLY A 1 83 ? 6.814 -4.771 0.131 1.00 76.38 83 GLY A C 1
ATOM 678 O O . GLY A 1 83 ? 6.600 -5.833 0.726 1.00 76.38 83 GLY A O 1
ATOM 679 N N . ARG A 1 84 ? 6.064 -3.687 0.347 1.00 83.31 84 ARG A N 1
ATOM 680 C CA . ARG A 1 84 ? 4.918 -3.656 1.265 1.00 83.31 84 ARG A CA 1
ATOM 681 C C . ARG A 1 84 ? 3.741 -2.975 0.589 1.00 83.31 84 ARG A C 1
ATOM 683 O O . ARG A 1 84 ? 3.814 -1.796 0.260 1.00 83.31 84 ARG A O 1
ATOM 690 N N . SER A 1 85 ? 2.635 -3.697 0.439 1.00 85.38 85 SER A N 1
ATOM 691 C CA . SER A 1 85 ? 1.407 -3.099 -0.073 1.00 85.38 85 SER A CA 1
ATOM 692 C C . SER A 1 85 ? 0.662 -2.374 1.043 1.00 85.38 85 SER A C 1
ATOM 694 O O . SER A 1 85 ? 0.139 -2.982 1.980 1.00 85.38 85 SER A O 1
ATOM 696 N N . LEU A 1 86 ? 0.561 -1.054 0.911 1.00 81.94 86 LEU A N 1
ATOM 697 C CA . LEU A 1 86 ? -0.242 -0.230 1.809 1.00 81.94 86 LEU A CA 1
ATOM 698 C C . LEU A 1 86 ? -1.728 -0.634 1.798 1.00 81.94 86 LEU A C 1
ATOM 700 O O . LEU A 1 86 ? -2.396 -0.632 2.831 1.00 81.94 86 LEU A O 1
ATOM 704 N N . LEU A 1 87 ? -2.236 -1.023 0.630 1.00 81.81 87 LEU A N 1
ATOM 705 C CA . LEU A 1 87 ? -3.600 -1.509 0.471 1.00 81.81 87 LEU A CA 1
ATOM 706 C C . LEU A 1 87 ? -3.840 -2.772 1.311 1.00 81.81 87 LEU A C 1
ATOM 708 O O . LEU A 1 87 ? -4.841 -2.858 2.026 1.00 81.81 87 LEU A O 1
ATOM 712 N N . GLY A 1 88 ? -2.883 -3.704 1.286 1.00 87.25 88 GLY A N 1
ATOM 713 C CA . GLY A 1 88 ? -2.890 -4.880 2.153 1.00 87.25 88 GLY A CA 1
ATOM 714 C C . GLY A 1 88 ? -2.939 -4.521 3.631 1.00 87.25 88 GLY A C 1
ATOM 715 O O . GLY A 1 88 ? -3.751 -5.087 4.362 1.00 87.25 88 GLY A O 1
ATOM 716 N N . ALA A 1 89 ? -2.141 -3.535 4.053 1.00 88.00 89 ALA A N 1
ATOM 717 C CA . ALA A 1 89 ? -2.143 -3.032 5.426 1.00 88.00 89 ALA A CA 1
ATOM 718 C C . ALA A 1 89 ? -3.540 -2.575 5.862 1.00 88.00 89 ALA A C 1
ATOM 720 O O . ALA A 1 89 ? -3.998 -2.942 6.937 1.00 88.00 89 ALA A O 1
ATOM 721 N N . ILE A 1 90 ? -4.240 -1.803 5.027 1.00 84.12 90 ILE A N 1
ATOM 722 C CA . ILE A 1 90 ? -5.548 -1.234 5.376 1.00 84.12 90 ILE A CA 1
ATOM 723 C C . ILE A 1 90 ? -6.640 -2.310 5.431 1.00 84.12 90 ILE A C 1
ATOM 725 O O . ILE A 1 90 ? -7.458 -2.323 6.354 1.00 84.12 90 ILE A O 1
ATOM 729 N N . VAL A 1 91 ? -6.648 -3.239 4.472 1.00 84.88 91 VAL A N 1
ATOM 730 C CA . VAL A 1 91 ? -7.597 -4.363 4.473 1.00 84.88 91 VAL A CA 1
ATOM 731 C C . VAL A 1 91 ? -7.380 -5.237 5.708 1.00 84.88 91 VAL A C 1
ATOM 733 O O . VAL A 1 91 ? -8.330 -5.587 6.407 1.00 84.88 91 VAL A O 1
ATOM 736 N N . PHE A 1 92 ? -6.127 -5.558 6.025 1.00 91.44 92 PHE A N 1
ATOM 737 C CA . PHE A 1 92 ? -5.799 -6.385 7.182 1.00 91.44 92 PHE A CA 1
ATOM 738 C C . PHE A 1 92 ? -5.949 -5.645 8.509 1.00 91.44 92 PHE A C 1
ATOM 740 O O . PHE A 1 92 ? -6.306 -6.276 9.498 1.00 91.44 92 PHE A O 1
ATOM 747 N N . PHE A 1 93 ? -5.804 -4.321 8.536 1.00 89.81 93 PHE A N 1
ATOM 748 C CA . PHE A 1 93 ? -6.131 -3.495 9.695 1.00 89.81 93 PHE A CA 1
ATOM 749 C C . PHE A 1 93 ? -7.593 -3.691 10.112 1.00 89.81 93 PHE A C 1
ATOM 751 O O . PHE A 1 93 ? -7.873 -3.963 11.278 1.00 89.81 93 PHE A O 1
ATOM 758 N N . TYR A 1 94 ? -8.527 -3.666 9.154 1.00 88.06 94 TYR A N 1
ATOM 759 C CA . TYR A 1 94 ? -9.941 -3.956 9.413 1.00 88.06 94 TYR A CA 1
ATOM 760 C C . TYR A 1 94 ? -10.145 -5.336 10.060 1.00 88.06 94 TYR A C 1
ATOM 762 O O . TYR A 1 94 ? -10.856 -5.480 11.062 1.00 88.06 94 TYR A O 1
ATOM 770 N N . PHE A 1 95 ? -9.491 -6.362 9.506 1.00 90.75 95 PHE A N 1
ATOM 771 C CA . PHE A 1 95 ? -9.543 -7.718 10.048 1.00 90.75 95 PHE A CA 1
ATOM 772 C C . PHE A 1 95 ? -8.888 -7.826 11.426 1.00 90.75 95 PHE A C 1
ATOM 774 O O . PHE A 1 95 ? -9.412 -8.539 12.278 1.00 90.75 95 PHE A O 1
ATOM 781 N N . ALA A 1 96 ? -7.805 -7.092 11.678 1.00 93.12 96 ALA A N 1
ATOM 782 C CA . ALA A 1 96 ? -7.114 -7.063 12.959 1.00 93.12 96 ALA A CA 1
ATOM 783 C C . ALA A 1 96 ? -8.005 -6.495 14.067 1.00 93.12 96 ALA A C 1
ATOM 785 O O . ALA A 1 96 ? -8.105 -7.098 15.135 1.00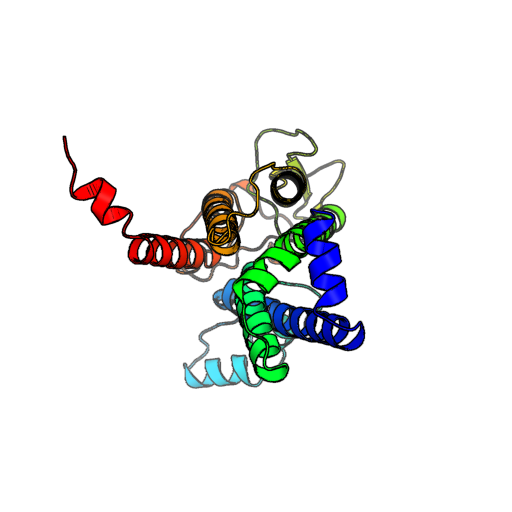 93.12 96 ALA A O 1
ATOM 786 N N . ILE A 1 97 ? -8.718 -5.394 13.800 1.00 91.44 97 ILE A N 1
ATOM 787 C CA . ILE A 1 97 ? -9.682 -4.830 14.754 1.00 91.44 97 ILE A CA 1
ATOM 788 C C . ILE A 1 97 ? -10.818 -5.819 15.016 1.00 91.44 97 ILE A C 1
ATOM 790 O O . ILE A 1 97 ? -11.161 -6.069 16.170 1.00 91.44 97 ILE A O 1
ATOM 794 N N . ARG A 1 98 ? -11.367 -6.453 13.971 1.00 90.81 98 ARG A N 1
ATOM 795 C CA . ARG A 1 98 ? -12.394 -7.498 14.135 1.00 90.81 98 ARG A CA 1
ATOM 796 C C . ARG A 1 98 ? -11.902 -8.680 14.966 1.00 90.81 98 ARG A C 1
ATOM 798 O O . ARG A 1 98 ? -12.630 -9.158 15.835 1.00 90.81 98 ARG A O 1
ATOM 805 N N . LEU A 1 99 ? -10.686 -9.149 14.699 1.00 92.06 99 LEU A N 1
ATOM 806 C CA . LEU A 1 99 ? -10.065 -10.252 15.422 1.00 92.06 99 LEU A CA 1
ATOM 807 C C . LEU A 1 99 ? -9.849 -9.880 16.892 1.00 92.06 99 LEU A C 1
ATOM 809 O O . LEU A 1 99 ? -10.235 -10.648 17.770 1.00 92.06 99 LEU A O 1
ATOM 813 N N . PHE A 1 100 ? -9.323 -8.685 17.164 1.00 93.12 100 PHE A N 1
ATOM 814 C CA . PHE A 1 100 ? -9.157 -8.171 18.520 1.00 93.12 100 PHE A CA 1
ATOM 815 C C . PHE A 1 100 ? -10.490 -8.076 19.269 1.00 93.12 100 PHE A C 1
ATOM 817 O O . PHE A 1 100 ? -10.585 -8.576 20.389 1.00 93.12 100 PHE A O 1
ATOM 824 N N . CYS A 1 101 ? -11.527 -7.486 18.663 1.00 90.38 101 CYS A N 1
ATOM 825 C CA . CYS A 1 101 ? -12.852 -7.390 19.280 1.00 90.38 101 CYS A CA 1
ATOM 826 C C . CYS A 1 101 ? -13.425 -8.777 19.596 1.00 90.38 101 CYS A C 1
ATOM 828 O O . CYS A 1 101 ? -13.996 -8.971 20.665 1.00 90.38 101 CYS A O 1
ATOM 830 N N . LYS A 1 102 ? -13.219 -9.760 18.708 1.00 90.81 102 LYS A N 1
ATOM 831 C CA . LYS A 1 102 ? -13.645 -11.147 18.931 1.00 90.81 102 LYS A CA 1
ATOM 832 C C . LYS A 1 102 ? -12.893 -11.806 20.093 1.00 90.81 102 LYS A C 1
ATOM 834 O O . LYS A 1 102 ? -13.531 -12.434 20.928 1.00 90.81 102 LYS A O 1
ATOM 839 N N . ILE A 1 103 ? -11.566 -11.664 20.153 1.00 89.56 103 ILE A N 1
ATOM 840 C CA . ILE A 1 103 ? -10.725 -12.258 21.210 1.00 89.56 103 ILE A CA 1
ATOM 841 C C . ILE A 1 103 ? -11.006 -11.604 22.569 1.00 89.56 103 ILE A C 1
ATOM 843 O O . ILE A 1 103 ? -11.095 -12.290 23.582 1.00 89.56 103 ILE A O 1
ATOM 847 N N . SER A 1 104 ? -11.177 -10.283 22.588 1.00 87.31 104 SER A N 1
ATOM 848 C CA . SER A 1 104 ? -11.369 -9.503 23.815 1.00 87.31 104 SER A CA 1
ATOM 849 C C . SER A 1 104 ? -12.838 -9.365 24.236 1.00 87.31 104 SER A C 1
ATOM 851 O O . SER A 1 104 ? -13.113 -8.725 25.248 1.00 87.31 104 SER A O 1
ATOM 853 N N . ASN A 1 105 ? -13.773 -9.947 23.471 1.00 86.81 105 ASN A N 1
ATOM 854 C CA . ASN A 1 105 ? -15.226 -9.815 23.638 1.00 86.81 105 ASN A CA 1
ATOM 855 C C . ASN A 1 105 ? -15.714 -8.348 23.701 1.00 86.81 105 ASN A C 1
ATOM 857 O O . ASN A 1 105 ? -16.667 -8.016 24.407 1.00 86.81 105 ASN A O 1
ATOM 861 N N . GLU A 1 106 ? -15.041 -7.460 22.969 1.00 82.25 106 GLU A N 1
ATOM 862 C CA . GLU A 1 106 ? -15.358 -6.032 22.910 1.00 82.25 106 GLU A CA 1
ATOM 863 C C . GLU A 1 106 ? -16.364 -5.760 21.785 1.00 82.25 106 GLU A C 1
ATOM 865 O O . GLU A 1 106 ? -16.307 -6.351 20.703 1.00 82.25 106 GLU A O 1
ATOM 870 N N . LYS A 1 107 ? -17.277 -4.815 22.017 1.00 77.50 107 LYS A N 1
ATOM 871 C CA . LYS A 1 107 ? -18.207 -4.313 20.995 1.00 77.50 107 LYS A CA 1
ATOM 872 C C . LYS A 1 107 ? -17.743 -2.930 20.538 1.00 77.50 107 LYS A C 1
ATOM 874 O O . LYS A 1 107 ? -17.255 -2.153 21.348 1.00 77.50 107 LYS A O 1
ATOM 879 N N . GLY A 1 108 ? -17.929 -2.611 19.256 1.00 78.69 108 GLY A N 1
ATOM 880 C CA . GLY A 1 108 ? -17.613 -1.281 18.711 1.00 78.69 108 GLY A CA 1
ATOM 881 C C . GLY A 1 108 ? -16.363 -1.230 17.832 1.00 78.69 108 GLY A C 1
ATOM 882 O O . GLY A 1 108 ? -15.475 -0.419 18.074 1.00 78.69 108 GLY A O 1
ATOM 883 N N . ILE A 1 109 ? -16.315 -2.063 16.784 1.00 80.50 109 ILE A N 1
ATOM 884 C CA . ILE A 1 109 ? -15.254 -2.054 15.754 1.00 80.50 109 ILE A CA 1
ATOM 885 C C . ILE A 1 109 ? -15.007 -0.630 15.233 1.00 80.50 109 ILE A C 1
ATOM 887 O O . ILE A 1 109 ? -13.861 -0.202 15.132 1.00 80.50 109 ILE A O 1
ATOM 891 N N . ASP A 1 110 ? -16.077 0.124 14.982 1.00 76.94 110 ASP A N 1
ATOM 892 C CA . ASP A 1 110 ? -15.992 1.478 14.431 1.00 76.94 110 ASP A CA 1
ATOM 893 C C . ASP A 1 110 ? -15.331 2.467 15.404 1.00 76.94 110 ASP A C 1
ATOM 895 O O . ASP A 1 110 ? -14.582 3.343 14.974 1.00 76.94 110 ASP A O 1
ATOM 899 N N . GLU A 1 111 ? -15.536 2.309 16.720 1.00 77.00 111 GLU A N 1
ATOM 900 C CA . GLU A 1 111 ? -14.861 3.139 17.728 1.00 77.00 111 GLU A CA 1
ATOM 901 C C . GLU A 1 111 ? -13.345 2.886 17.705 1.00 77.00 111 GLU A C 1
ATOM 903 O O . GLU A 1 111 ? -12.563 3.838 17.709 1.00 77.00 111 GLU A O 1
ATOM 908 N N . TYR A 1 112 ? -12.925 1.620 17.604 1.00 80.94 112 TYR A N 1
ATOM 909 C CA . TYR A 1 112 ? -11.512 1.240 17.520 1.00 80.94 112 TYR A CA 1
ATOM 910 C C . TYR A 1 112 ? -10.844 1.691 16.225 1.00 80.94 112 TYR A C 1
ATOM 912 O O . TYR A 1 112 ? -9.734 2.225 16.261 1.00 80.94 112 TYR A O 1
ATOM 920 N N . MET A 1 113 ? -11.518 1.510 15.088 1.00 81.25 113 MET A N 1
ATOM 921 C CA . MET A 1 113 ? -11.010 1.978 13.802 1.00 81.25 113 MET A CA 1
ATOM 922 C C . MET A 1 113 ? -10.824 3.492 13.809 1.00 81.25 113 MET A C 1
ATOM 924 O O . MET A 1 113 ? -9.748 3.970 13.467 1.00 81.25 113 MET A O 1
ATOM 928 N N . ASN A 1 114 ? -11.829 4.244 14.265 1.00 77.50 114 ASN A N 1
ATOM 929 C CA . ASN A 1 114 ? -11.754 5.703 14.324 1.00 77.50 114 ASN A CA 1
ATOM 930 C C . ASN A 1 114 ? -10.682 6.196 15.310 1.00 77.50 114 ASN A C 1
ATOM 932 O O . ASN A 1 114 ? -10.043 7.215 15.052 1.00 77.50 114 ASN A O 1
ATOM 936 N N . LEU A 1 115 ? -10.456 5.479 16.417 1.00 78.19 115 LEU A N 1
ATOM 937 C CA . LEU A 1 115 ? -9.415 5.811 17.393 1.00 78.19 115 LEU A CA 1
ATOM 938 C C . LEU A 1 115 ? -8.004 5.665 16.809 1.00 78.19 115 LEU A C 1
ATOM 940 O O . LEU A 1 115 ? -7.142 6.506 17.054 1.00 78.19 115 LEU A O 1
ATOM 944 N N . LEU A 1 116 ? -7.769 4.587 16.064 1.00 82.44 116 LEU A N 1
ATOM 945 C CA . LEU A 1 116 ? -6.448 4.227 15.554 1.00 82.44 116 LEU A CA 1
ATOM 946 C C . LEU A 1 116 ? -6.141 4.829 14.177 1.00 82.44 116 LEU A C 1
ATOM 948 O O . LEU A 1 116 ? -4.971 4.922 13.811 1.00 82.44 116 LEU A O 1
ATOM 952 N N . LEU A 1 117 ? -7.155 5.277 13.433 1.00 79.56 117 LEU A N 1
ATOM 953 C CA . LEU A 1 117 ? -7.006 5.803 12.075 1.00 79.56 117 LEU A CA 1
ATOM 954 C C . LEU A 1 117 ? -5.988 6.953 11.952 1.00 79.56 117 LEU A C 1
ATOM 956 O O . LEU A 1 117 ? -5.144 6.866 11.062 1.00 79.56 117 LEU A O 1
ATOM 960 N N . PRO A 1 118 ? -5.966 7.987 12.820 1.00 79.00 118 PRO A N 1
ATOM 961 C CA . PRO A 1 118 ? -4.952 9.040 12.721 1.00 79.00 118 PRO A CA 1
ATOM 962 C C . PRO A 1 118 ? -3.530 8.502 12.921 1.00 79.00 118 PRO A C 1
ATOM 964 O O . PRO A 1 118 ? -2.608 8.910 12.224 1.00 79.00 118 PRO A O 1
ATOM 967 N N . GLY A 1 119 ? -3.353 7.551 13.846 1.00 82.12 119 GLY A N 1
ATOM 968 C CA . GLY A 1 119 ? -2.065 6.892 14.066 1.00 82.12 119 GLY A CA 1
ATOM 969 C C . GLY A 1 119 ? -1.642 6.041 12.869 1.00 82.12 119 GLY A C 1
ATOM 970 O O . GLY A 1 119 ? -0.476 6.065 12.485 1.00 82.12 119 GLY A O 1
ATOM 971 N N . ALA A 1 120 ? -2.593 5.349 12.236 1.00 82.25 120 ALA A N 1
ATOM 972 C CA . ALA A 1 120 ? -2.348 4.599 11.011 1.00 82.25 120 ALA A CA 1
ATOM 973 C C . ALA A 1 120 ? -1.905 5.526 9.868 1.00 82.25 120 ALA A C 1
ATOM 975 O O . ALA A 1 120 ? -0.882 5.261 9.249 1.00 82.25 120 ALA A O 1
ATOM 976 N N . LEU A 1 121 ? -2.608 6.641 9.632 1.00 83.25 121 LEU A N 1
ATOM 977 C CA . LEU A 1 121 ? -2.239 7.630 8.610 1.00 83.25 121 LEU A CA 1
ATOM 978 C C . LEU A 1 121 ? -0.835 8.210 8.835 1.00 83.25 121 LEU A C 1
ATOM 980 O O . LEU A 1 121 ? -0.056 8.295 7.890 1.00 83.25 121 LEU A O 1
ATOM 984 N N . LEU A 1 122 ? -0.472 8.528 10.081 1.00 85.00 122 LEU A N 1
ATOM 985 C CA . LEU A 1 122 ? 0.887 8.966 10.413 1.00 85.00 122 LEU A CA 1
ATOM 986 C C . LEU A 1 122 ? 1.930 7.868 10.172 1.00 85.00 122 LEU A C 1
ATOM 988 O O . LEU A 1 122 ? 2.990 8.144 9.617 1.00 85.00 122 LEU A O 1
ATOM 992 N N . GLY A 1 123 ? 1.634 6.620 10.543 1.00 85.81 123 GLY A N 1
ATOM 993 C CA . GLY A 1 123 ? 2.509 5.481 10.253 1.00 85.81 123 GLY A CA 1
ATOM 994 C C . GLY A 1 123 ? 2.760 5.304 8.752 1.00 85.81 123 GLY A C 1
ATOM 995 O O . GLY A 1 123 ? 3.882 5.018 8.339 1.00 85.81 123 GLY A O 1
ATOM 996 N N . ILE A 1 124 ? 1.738 5.552 7.929 1.00 83.50 124 ILE A N 1
ATOM 997 C CA . ILE A 1 124 ? 1.846 5.538 6.467 1.00 83.50 124 ILE A CA 1
ATOM 998 C C . ILE A 1 124 ? 2.756 6.666 5.978 1.00 83.50 124 ILE A C 1
ATOM 1000 O O . ILE A 1 124 ? 3.652 6.410 5.173 1.00 83.50 124 ILE A O 1
ATOM 1004 N N . SER A 1 125 ? 2.577 7.890 6.486 1.00 88.25 125 SER A N 1
ATOM 1005 C CA . SER A 1 125 ? 3.470 9.014 6.182 1.00 88.25 125 SER A CA 1
ATOM 1006 C C . SER A 1 125 ? 4.925 8.691 6.520 1.00 88.25 125 SER A C 1
ATOM 1008 O O . SER A 1 125 ? 5.802 8.947 5.704 1.00 88.25 125 SER A O 1
ATOM 1010 N N . ILE A 1 126 ? 5.188 8.076 7.678 1.00 88.69 126 ILE A N 1
ATOM 1011 C CA . ILE A 1 126 ? 6.541 7.656 8.080 1.00 88.69 126 ILE A CA 1
ATOM 1012 C C . ILE A 1 126 ? 7.111 6.633 7.092 1.00 88.69 126 ILE A C 1
ATOM 1014 O O . ILE A 1 126 ? 8.256 6.766 6.665 1.00 88.69 126 ILE A O 1
ATOM 1018 N N . GLY A 1 127 ? 6.313 5.644 6.678 1.00 83.88 127 GLY A N 1
ATOM 1019 C CA . GLY A 1 127 ? 6.726 4.684 5.653 1.00 83.88 127 GLY A CA 1
ATOM 1020 C C . GLY A 1 127 ? 7.115 5.363 4.336 1.00 83.88 127 GLY A C 1
ATOM 1021 O O . GLY A 1 127 ? 8.145 5.033 3.756 1.00 83.88 127 GLY A O 1
ATOM 1022 N N . LYS A 1 128 ? 6.341 6.365 3.904 1.00 86.44 128 LYS A N 1
ATOM 1023 C CA . LYS A 1 128 ? 6.614 7.129 2.677 1.00 86.44 128 LYS A CA 1
ATOM 1024 C C . LYS A 1 128 ? 7.820 8.055 2.795 1.00 86.44 128 LYS A C 1
ATOM 1026 O O . LYS A 1 128 ? 8.536 8.218 1.813 1.00 86.44 128 LYS A O 1
ATOM 1031 N N . ILE A 1 129 ? 8.094 8.597 3.982 1.00 88.56 129 ILE A N 1
ATOM 1032 C CA . ILE A 1 129 ? 9.359 9.293 4.263 1.00 88.56 129 ILE A CA 1
ATOM 1033 C C . ILE A 1 129 ? 10.529 8.323 4.068 1.00 88.56 129 ILE A C 1
ATOM 1035 O O . ILE A 1 129 ? 11.520 8.687 3.447 1.00 88.56 129 ILE A O 1
ATOM 1039 N N . GLY A 1 130 ? 10.387 7.072 4.518 1.00 85.00 130 GLY A N 1
ATOM 1040 C CA . GLY A 1 130 ? 11.357 6.009 4.251 1.00 85.00 130 GLY A CA 1
ATOM 1041 C C . GLY A 1 130 ? 11.596 5.778 2.756 1.00 85.00 130 GLY A C 1
ATOM 1042 O O . GLY A 1 130 ? 12.748 5.775 2.332 1.00 85.00 130 GLY A O 1
ATOM 1043 N N . CYS A 1 131 ? 10.537 5.652 1.947 1.00 81.25 131 CYS A N 1
ATOM 1044 C CA . CYS A 1 131 ? 10.646 5.530 0.482 1.00 81.25 131 CYS A CA 1
ATOM 1045 C C . CYS A 1 131 ? 11.338 6.747 -0.151 1.00 81.25 131 CYS A C 1
ATOM 1047 O O . CYS A 1 131 ? 12.194 6.595 -1.015 1.00 81.25 131 CYS A O 1
ATOM 1049 N N . TRP A 1 132 ? 11.007 7.957 0.308 1.00 84.50 132 TRP A N 1
ATOM 1050 C CA . TRP A 1 132 ? 11.631 9.180 -0.192 1.00 84.50 132 TRP A CA 1
ATOM 1051 C C . TRP A 1 132 ? 13.133 9.225 0.124 1.00 84.50 132 TRP A C 1
ATOM 1053 O O . TRP A 1 132 ? 13.931 9.472 -0.774 1.00 84.50 132 TRP A O 1
ATOM 1063 N N . ILE A 1 133 ? 13.527 8.941 1.370 1.00 83.19 133 ILE A N 1
ATOM 1064 C CA . ILE A 1 133 ? 14.934 8.977 1.802 1.00 83.19 133 ILE A CA 1
ATOM 1065 C C . ILE A 1 133 ? 15.752 7.849 1.163 1.00 83.19 133 ILE A C 1
ATOM 1067 O O . ILE A 1 133 ? 16.904 8.061 0.803 1.00 83.19 133 ILE A O 1
ATOM 1071 N N . SER A 1 134 ? 15.178 6.650 1.044 1.00 76.81 134 SER A N 1
ATOM 1072 C CA . SER A 1 134 ? 15.881 5.493 0.468 1.00 76.81 134 SER A CA 1
ATOM 1073 C C . SER A 1 134 ? 16.060 5.579 -1.043 1.00 76.81 134 SER A C 1
ATOM 1075 O O . SER A 1 134 ? 16.877 4.843 -1.584 1.00 76.81 134 SER A O 1
ATOM 1077 N N . GLY A 1 135 ? 15.316 6.450 -1.727 1.00 71.69 135 GLY A N 1
ATOM 1078 C CA . GLY A 1 135 ? 15.379 6.529 -3.179 1.00 71.69 135 GLY A CA 1
ATOM 1079 C C . GLY A 1 135 ? 14.808 5.289 -3.879 1.00 71.69 135 GLY A C 1
ATOM 1080 O O . GLY A 1 135 ? 15.104 5.089 -5.053 1.00 71.69 135 GLY A O 1
ATOM 1081 N N . ASP A 1 136 ? 14.022 4.463 -3.176 1.00 65.19 136 ASP A N 1
ATOM 1082 C CA . ASP A 1 136 ? 13.529 3.166 -3.651 1.00 65.19 136 ASP A CA 1
ATOM 1083 C C . ASP A 1 136 ? 12.003 3.192 -3.885 1.00 65.19 136 ASP A C 1
ATOM 1085 O O . ASP A 1 136 ? 11.199 3.328 -2.955 1.00 65.19 136 ASP A O 1
ATOM 1089 N N . GLY A 1 137 ? 11.620 3.046 -5.158 1.00 61.94 137 GLY A N 1
ATOM 1090 C CA . GLY A 1 137 ? 10.528 2.140 -5.528 1.00 61.94 137 GLY A CA 1
ATOM 1091 C C . GLY A 1 137 ? 9.083 2.646 -5.545 1.00 61.94 137 GLY A C 1
ATOM 1092 O O . GLY A 1 137 ? 8.177 1.821 -5.523 1.00 61.94 137 GLY A O 1
ATOM 1093 N N . ASP A 1 138 ? 8.813 3.952 -5.601 1.00 73.44 138 ASP A N 1
ATOM 1094 C CA . ASP A 1 138 ? 7.429 4.454 -5.749 1.00 73.44 138 ASP A CA 1
ATOM 1095 C C . ASP A 1 138 ? 7.369 5.793 -6.522 1.00 73.44 138 ASP A C 1
ATOM 1097 O O . ASP A 1 138 ? 6.467 6.600 -6.305 1.00 73.44 138 ASP A O 1
ATOM 1101 N N . PHE A 1 139 ? 8.334 6.083 -7.403 1.00 81.88 139 PHE A N 1
ATOM 1102 C CA . PHE A 1 139 ? 8.334 7.330 -8.181 1.00 81.88 139 PHE A CA 1
ATOM 1103 C C . PHE A 1 139 ? 7.328 7.303 -9.330 1.00 81.88 139 PHE A C 1
ATOM 1105 O O . PHE A 1 139 ? 6.908 6.253 -9.820 1.00 81.88 139 PHE A O 1
ATOM 1112 N N . GLY A 1 140 ? 6.921 8.497 -9.745 1.00 83.75 140 GLY A N 1
ATOM 1113 C CA . GLY A 1 140 ? 6.062 8.664 -10.901 1.00 83.75 140 GLY A CA 1
ATOM 1114 C C . GLY A 1 140 ? 6.836 8.768 -12.206 1.00 83.75 140 GLY A C 1
ATOM 1115 O O . GLY A 1 140 ? 8.054 8.614 -12.260 1.00 83.75 140 GLY A O 1
ATOM 1116 N N . GLN A 1 141 ? 6.094 9.055 -13.264 1.00 86.00 141 GLN A N 1
ATOM 1117 C CA . GLN A 1 141 ? 6.606 9.236 -14.616 1.00 86.00 141 GLN A CA 1
ATOM 1118 C C . GLN A 1 141 ? 7.656 10.350 -14.705 1.00 86.00 141 GLN A C 1
ATOM 1120 O O . GLN A 1 141 ? 7.735 11.247 -13.855 1.00 86.00 141 GLN A O 1
ATOM 1125 N N . VAL A 1 142 ? 8.441 10.296 -15.784 1.00 84.75 142 VAL A N 1
ATOM 1126 C CA . VAL A 1 142 ? 9.387 11.355 -16.137 1.00 84.75 142 VAL A CA 1
ATOM 1127 C C . VAL A 1 142 ? 8.625 12.640 -16.449 1.00 84.75 142 VAL A C 1
ATOM 1129 O O . VAL A 1 142 ? 7.651 12.644 -17.198 1.00 84.75 142 VAL A O 1
ATOM 1132 N N . VAL A 1 143 ? 9.098 13.747 -15.891 1.00 85.94 143 VAL A N 1
ATOM 1133 C CA . VAL A 1 143 ? 8.545 15.085 -16.070 1.00 85.94 143 VAL A CA 1
ATOM 1134 C C . VAL A 1 143 ? 9.582 16.013 -16.699 1.00 85.94 143 VAL A C 1
ATOM 1136 O O . VAL A 1 143 ? 10.784 15.883 -16.487 1.00 85.94 143 VAL A O 1
ATOM 1139 N N . GLY A 1 144 ? 9.114 16.991 -17.475 1.00 85.62 144 GLY A N 1
ATOM 1140 C CA . GLY A 1 144 ? 9.976 17.975 -18.142 1.00 85.62 144 GLY A CA 1
ATOM 1141 C C . GLY A 1 144 ? 10.483 19.107 -17.240 1.00 85.62 144 GLY A C 1
ATOM 1142 O O . GLY A 1 144 ? 11.096 20.046 -17.739 1.00 85.62 144 GLY A O 1
ATOM 1143 N N . PHE A 1 145 ? 10.200 19.065 -15.937 1.00 85.94 145 PHE A N 1
ATOM 1144 C CA . PHE A 1 145 ? 10.586 20.100 -14.979 1.00 85.94 145 PHE A CA 1
ATOM 1145 C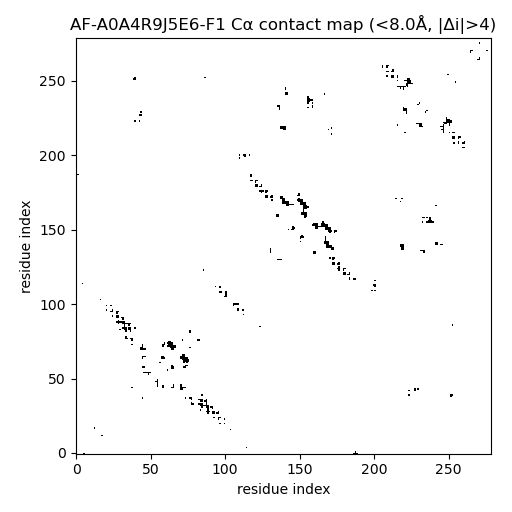 C . PHE A 1 145 ? 11.386 19.502 -13.825 1.00 85.94 145 PHE A C 1
ATOM 1147 O O . PHE A 1 145 ? 11.167 18.353 -13.447 1.00 85.94 145 PHE A O 1
ATOM 1154 N N . HIS A 1 146 ? 12.274 20.298 -13.233 1.00 87.62 146 HIS A N 1
ATOM 1155 C CA . HIS A 1 146 ? 12.984 19.949 -12.008 1.00 87.62 146 HIS A CA 1
ATOM 1156 C C . HIS A 1 146 ? 12.623 20.955 -10.912 1.00 87.62 146 HIS A C 1
ATOM 1158 O O . HIS A 1 146 ? 13.169 22.053 -10.849 1.00 87.62 146 HIS A O 1
ATOM 1164 N N . LEU A 1 147 ? 11.643 20.593 -10.085 1.00 87.69 147 LEU A N 1
ATOM 1165 C CA . LEU A 1 147 ? 11.148 21.390 -8.970 1.00 87.69 147 LEU A CA 1
ATOM 1166 C C . LEU A 1 147 ? 11.132 20.548 -7.683 1.00 87.69 147 LEU A C 1
ATOM 1168 O O . LEU A 1 147 ? 10.098 19.971 -7.331 1.00 87.69 147 LEU A O 1
ATOM 1172 N N . PRO A 1 148 ? 12.258 20.458 -6.957 1.00 86.12 148 PRO A N 1
ATOM 1173 C CA . PRO A 1 148 ? 12.279 19.844 -5.637 1.00 86.12 148 PRO A CA 1
ATOM 1174 C C . PRO A 1 148 ? 11.336 20.579 -4.665 1.00 86.12 148 PRO A C 1
ATOM 1176 O O . PRO A 1 148 ? 11.230 21.806 -4.726 1.00 86.12 148 PRO A O 1
ATOM 1179 N N . PRO A 1 149 ? 10.653 19.872 -3.748 1.00 88.06 149 PRO A N 1
ATOM 1180 C CA . PRO A 1 149 ? 10.670 18.418 -3.542 1.00 88.06 149 PRO A CA 1
ATOM 1181 C C . PRO A 1 149 ? 9.670 17.632 -4.417 1.00 88.06 149 PRO A C 1
ATOM 1183 O O . PRO A 1 149 ? 9.564 16.420 -4.255 1.00 88.06 149 PRO A O 1
ATOM 1186 N N . LEU A 1 150 ? 8.919 18.285 -5.315 1.00 88.12 150 LEU A N 1
ATOM 1187 C CA . LEU A 1 150 ? 7.870 17.656 -6.137 1.00 88.12 150 LEU A CA 1
ATOM 1188 C C . LEU A 1 150 ? 8.419 16.737 -7.233 1.00 88.12 150 LEU A C 1
ATOM 1190 O O . LEU A 1 150 ? 7.728 15.812 -7.652 1.00 88.12 150 LEU A O 1
ATOM 1194 N N . SER A 1 151 ? 9.649 16.966 -7.678 1.00 88.56 151 SER A N 1
ATOM 1195 C CA . SER A 1 151 ? 10.375 16.070 -8.574 1.00 88.56 151 SER A CA 1
ATOM 1196 C C . SER A 1 151 ? 11.758 15.754 -8.021 1.00 88.56 151 SER A C 1
ATOM 1198 O O . SER A 1 151 ? 12.360 16.585 -7.340 1.00 88.56 151 SER A O 1
ATOM 1200 N N . LEU A 1 152 ? 12.277 14.584 -8.370 1.00 87.69 152 LEU A N 1
ATOM 1201 C CA . LEU A 1 152 ? 13.623 14.132 -8.027 1.00 87.69 152 LEU A CA 1
ATOM 1202 C C . LEU A 1 152 ? 14.358 13.715 -9.299 1.00 87.69 152 LEU A C 1
ATOM 1204 O O . LEU A 1 152 ? 13.717 13.322 -10.269 1.00 87.69 152 LEU A O 1
ATOM 1208 N N . ALA A 1 153 ? 15.685 13.793 -9.306 1.00 86.56 153 ALA A N 1
ATOM 1209 C CA . ALA A 1 153 ? 16.474 13.246 -10.401 1.00 86.56 153 ALA A CA 1
ATOM 1210 C C . ALA A 1 153 ? 16.762 11.761 -10.130 1.00 86.56 153 ALA A C 1
ATOM 1212 O O . ALA A 1 153 ? 17.265 11.398 -9.070 1.00 86.56 153 ALA A O 1
ATOM 1213 N N . TYR A 1 154 ? 16.385 10.896 -11.070 1.00 82.31 154 TYR A N 1
ATOM 1214 C CA . TYR A 1 154 ? 16.568 9.448 -10.987 1.00 82.31 154 TYR A CA 1
ATOM 1215 C C . TYR A 1 154 ? 17.532 8.970 -12.072 1.00 82.31 154 TYR A C 1
ATOM 1217 O O . TYR A 1 154 ? 17.394 9.325 -13.249 1.00 82.31 154 TYR A O 1
ATOM 1225 N N . SER A 1 155 ? 18.496 8.142 -11.678 1.00 81.00 155 SER A N 1
ATOM 1226 C CA . SER A 1 155 ? 19.453 7.509 -12.578 1.00 81.00 155 SER A CA 1
ATOM 1227 C C . SER A 1 155 ? 19.112 6.034 -12.725 1.00 81.00 155 SER A C 1
ATOM 1229 O O . SER A 1 155 ? 19.170 5.274 -11.762 1.00 81.00 155 SER A O 1
ATOM 1231 N N . THR A 1 156 ? 18.810 5.607 -13.952 1.00 73.12 156 THR A N 1
ATOM 1232 C CA . THR A 1 156 ? 18.657 4.180 -14.274 1.00 73.12 156 THR A CA 1
ATOM 1233 C C . THR A 1 156 ? 19.990 3.436 -14.245 1.00 73.12 156 THR A C 1
ATOM 1235 O O . THR A 1 156 ? 19.996 2.220 -14.090 1.00 73.12 156 THR A O 1
ATOM 1238 N N . ALA A 1 157 ? 21.122 4.139 -14.366 1.00 71.94 157 ALA A N 1
ATOM 1239 C CA . ALA A 1 157 ? 22.444 3.530 -14.244 1.00 71.94 157 ALA A CA 1
ATOM 1240 C C . ALA A 1 157 ? 22.748 3.124 -12.796 1.00 71.94 157 ALA A C 1
ATOM 1242 O O . ALA A 1 157 ? 23.304 2.051 -12.570 1.00 71.94 157 ALA A O 1
ATOM 1243 N N . ASP A 1 158 ? 22.334 3.957 -11.841 1.00 71.00 158 ASP A N 1
ATOM 1244 C CA . ASP A 1 158 ? 22.550 3.733 -10.407 1.00 71.00 158 ASP A CA 1
ATOM 1245 C C . ASP A 1 158 ? 21.355 3.045 -9.733 1.00 71.00 158 ASP A C 1
ATOM 1247 O O . ASP A 1 158 ? 21.446 2.622 -8.584 1.00 71.00 158 ASP A O 1
ATOM 1251 N N . GLY A 1 159 ? 20.221 2.947 -10.437 1.00 70.50 159 GLY A N 1
ATOM 1252 C CA . GLY A 1 159 ? 18.971 2.397 -9.915 1.00 70.50 159 GLY A CA 1
ATOM 1253 C C . GLY A 1 159 ? 18.373 3.217 -8.768 1.00 70.50 159 GLY A C 1
ATOM 1254 O O . GLY A 1 159 ? 17.547 2.697 -8.019 1.00 70.50 159 GLY A O 1
ATOM 1255 N N . ALA A 1 160 ? 18.782 4.477 -8.611 1.00 73.38 160 ALA A N 1
ATOM 1256 C CA . ALA A 1 160 ? 18.500 5.287 -7.432 1.00 73.38 160 ALA A CA 1
ATOM 1257 C C . ALA A 1 160 ? 18.337 6.778 -7.764 1.00 73.38 160 ALA A C 1
ATOM 1259 O O . ALA A 1 160 ? 18.643 7.252 -8.864 1.00 73.38 160 ALA A O 1
ATOM 1260 N N . ILE A 1 161 ? 17.849 7.523 -6.772 1.00 76.31 161 ILE A N 1
ATOM 1261 C CA . ILE A 1 161 ? 17.818 8.987 -6.796 1.00 76.31 161 ILE A CA 1
ATOM 1262 C C . ILE A 1 161 ? 19.244 9.524 -6.677 1.00 76.31 161 ILE A C 1
ATOM 1264 O O . ILE A 1 161 ? 20.032 9.050 -5.862 1.00 76.31 161 ILE A O 1
ATOM 1268 N N . VAL A 1 162 ? 19.556 10.519 -7.498 1.00 78.12 162 VAL A N 1
ATOM 1269 C CA . VAL A 1 162 ? 20.879 11.134 -7.631 1.00 78.12 162 VAL A CA 1
ATOM 1270 C C . VAL A 1 162 ? 20.739 12.654 -7.659 1.00 78.12 162 VAL A C 1
ATOM 1272 O O . VAL A 1 162 ? 19.732 13.185 -8.118 1.00 78.12 162 VAL A O 1
ATOM 1275 N N . ASP A 1 163 ? 21.751 13.370 -7.172 1.00 72.12 163 ASP A N 1
ATOM 1276 C CA . ASP A 1 163 ? 21.653 14.824 -6.969 1.00 72.12 163 ASP A CA 1
ATOM 1277 C C . ASP A 1 163 ? 22.058 15.657 -8.199 1.00 72.12 163 ASP A C 1
ATOM 1279 O O . ASP A 1 163 ? 21.682 16.823 -8.311 1.00 72.12 163 ASP A O 1
ATOM 1283 N N . THR A 1 164 ? 22.855 15.096 -9.115 1.00 68.50 164 THR A N 1
ATOM 1284 C CA . THR A 1 164 ? 23.604 15.881 -10.121 1.00 68.50 164 THR A CA 1
ATOM 1285 C C . THR A 1 164 ? 23.329 15.516 -11.578 1.00 68.50 164 THR A C 1
ATOM 1287 O O . THR A 1 164 ? 23.677 16.287 -12.472 1.00 68.50 164 THR A O 1
ATOM 1290 N N . TYR A 1 165 ? 22.710 14.371 -11.850 1.00 73.50 165 TYR A N 1
ATOM 1291 C CA . TYR A 1 165 ? 22.375 13.907 -13.198 1.00 73.50 165 TYR A CA 1
ATOM 1292 C C . TYR A 1 165 ? 21.124 13.027 -13.151 1.00 73.50 165 TYR A C 1
ATOM 1294 O O . TYR A 1 165 ? 20.645 12.709 -12.076 1.00 73.50 165 TYR A O 1
ATOM 1302 N N . GLY A 1 166 ? 20.567 12.645 -14.298 1.00 78.31 166 GLY A N 1
ATOM 1303 C CA . GLY A 1 166 ? 19.406 11.753 -14.358 1.00 78.31 166 GLY A CA 1
ATOM 1304 C C . GLY A 1 166 ? 18.130 12.422 -14.860 1.00 78.31 166 GLY A C 1
ATOM 1305 O O . GLY A 1 166 ? 18.087 13.612 -15.175 1.00 78.31 166 GLY A O 1
ATOM 1306 N N . MET A 1 167 ? 17.085 11.613 -14.996 1.00 83.81 167 MET A N 1
ATOM 1307 C CA . MET A 1 167 ? 15.783 12.055 -15.486 1.00 83.81 167 MET A CA 1
ATOM 1308 C C . MET A 1 167 ? 14.946 12.572 -14.323 1.00 83.81 167 MET A C 1
ATOM 1310 O O . MET A 1 167 ? 14.888 11.944 -13.268 1.00 83.81 167 MET A O 1
ATOM 1314 N N . SER A 1 168 ? 14.282 13.711 -14.514 1.00 88.00 168 SER A N 1
ATOM 1315 C CA . SER A 1 168 ? 13.386 14.242 -13.491 1.00 88.00 168 SER A CA 1
ATOM 1316 C C . SER A 1 168 ? 12.126 13.385 -13.432 1.00 88.00 168 SER A C 1
ATOM 1318 O O . SER A 1 168 ? 11.415 13.275 -14.425 1.00 88.00 168 SER A O 1
ATOM 1320 N N . VAL A 1 169 ? 11.851 12.766 -12.290 1.00 87.44 169 VAL A N 1
ATOM 1321 C CA . VAL A 1 169 ? 10.675 11.926 -12.040 1.00 87.44 169 VAL A CA 1
ATOM 1322 C C . VAL A 1 169 ? 9.800 12.555 -10.968 1.00 87.44 169 VAL A C 1
ATOM 1324 O O . VAL A 1 169 ? 10.284 13.257 -10.075 1.00 87.44 169 VAL A O 1
ATOM 1327 N N . LEU A 1 170 ? 8.494 12.313 -11.040 1.00 89.62 170 LEU A N 1
ATOM 1328 C CA . LEU A 1 170 ? 7.562 12.833 -10.046 1.00 89.62 170 LEU A CA 1
ATOM 1329 C C . LEU A 1 170 ? 7.789 12.167 -8.677 1.00 89.62 170 LEU A C 1
ATOM 1331 O O . LEU A 1 170 ? 7.793 10.941 -8.551 1.00 89.62 170 LEU A O 1
ATOM 1335 N N . ASN A 1 171 ? 7.908 12.973 -7.624 1.00 89.69 171 ASN A N 1
ATOM 1336 C CA . ASN A 1 171 ? 8.057 12.498 -6.251 1.00 89.69 171 ASN A CA 1
ATOM 1337 C C . ASN A 1 171 ? 6.686 12.159 -5.643 1.00 89.69 171 ASN A C 1
ATOM 1339 O O . ASN A 1 171 ? 6.156 12.878 -4.791 1.00 89.69 171 ASN A O 1
ATOM 1343 N N . LEU A 1 172 ? 6.089 11.057 -6.103 1.00 88.75 172 LEU A N 1
ATOM 1344 C CA . LEU A 1 172 ? 4.822 10.558 -5.563 1.00 88.75 172 LEU A CA 1
ATOM 1345 C C . LEU A 1 172 ? 4.870 10.315 -4.041 1.00 88.75 172 LEU A C 1
ATOM 1347 O O . LEU A 1 172 ? 3.905 10.712 -3.383 1.00 88.75 172 LEU A O 1
ATOM 1351 N N . PRO A 1 173 ? 5.954 9.769 -3.439 1.00 88.62 173 PRO A N 1
ATOM 1352 C CA . PRO A 1 173 ? 6.041 9.626 -1.987 1.00 88.62 173 PRO A CA 1
ATOM 1353 C C . PRO A 1 173 ? 5.849 10.953 -1.252 1.00 88.62 173 PRO A C 1
ATOM 1355 O O . PRO A 1 173 ? 5.108 11.004 -0.272 1.00 88.62 173 PRO A O 1
ATOM 1358 N N . PHE A 1 174 ? 6.446 12.041 -1.743 1.00 89.94 174 PHE A N 1
ATOM 1359 C CA . PHE A 1 174 ? 6.283 13.366 -1.148 1.00 89.94 174 PHE A CA 1
ATOM 1360 C C . PHE A 1 174 ? 4.845 13.887 -1.222 1.00 89.94 174 PHE A C 1
ATOM 1362 O O . PHE A 1 174 ? 4.309 14.364 -0.217 1.00 89.94 174 PHE A O 1
ATOM 1369 N N . ILE A 1 175 ? 4.196 13.745 -2.381 1.00 89.38 175 ILE A N 1
ATOM 1370 C CA . ILE A 1 175 ? 2.784 14.114 -2.556 1.00 89.38 175 ILE A CA 1
ATOM 1371 C C . ILE A 1 175 ? 1.924 13.349 -1.539 1.00 89.38 175 ILE A C 1
ATOM 1373 O O . ILE A 1 175 ? 1.112 13.944 -0.828 1.00 89.38 175 ILE A O 1
ATOM 1377 N N . GLU A 1 176 ? 2.150 12.043 -1.404 1.00 88.12 176 GLU A N 1
ATOM 1378 C CA . GLU A 1 176 ? 1.436 11.188 -0.456 1.00 88.12 176 GLU A CA 1
ATOM 1379 C C . GLU A 1 176 ? 1.693 11.560 1.010 1.00 88.12 176 GLU A C 1
ATOM 1381 O O . GLU A 1 176 ? 0.751 11.572 1.805 1.00 88.12 176 GLU A O 1
ATOM 1386 N N . ILE A 1 177 ? 2.928 11.915 1.379 1.00 91.06 177 ILE A N 1
ATOM 1387 C CA . ILE A 1 177 ? 3.259 12.391 2.731 1.00 91.06 177 ILE A CA 1
ATOM 1388 C C . ILE A 1 177 ? 2.420 13.616 3.079 1.00 91.06 177 ILE A C 1
ATOM 1390 O O . ILE A 1 177 ? 1.763 13.603 4.123 1.00 91.06 177 ILE A O 1
ATOM 1394 N N . ILE A 1 178 ? 2.411 14.640 2.214 1.00 90.56 178 ILE A N 1
ATOM 1395 C CA . ILE A 1 178 ? 1.627 15.863 2.441 1.00 90.56 178 ILE A CA 1
ATOM 1396 C C . ILE A 1 178 ? 0.169 15.491 2.683 1.00 90.56 178 ILE A C 1
ATOM 1398 O O . ILE A 1 178 ? -0.413 15.894 3.686 1.00 90.56 178 ILE A O 1
ATOM 1402 N N . LEU A 1 179 ? -0.406 14.670 1.809 1.00 87.44 179 LEU A N 1
ATOM 1403 C CA . LEU A 1 179 ? -1.811 14.291 1.889 1.00 87.44 179 LEU A CA 1
ATOM 1404 C C . LEU A 1 179 ? -2.145 13.553 3.187 1.00 87.44 179 LEU A C 1
ATOM 1406 O O . LEU A 1 179 ? -3.111 13.910 3.860 1.00 87.44 179 LEU A O 1
ATOM 1410 N N . PHE A 1 180 ? -1.355 12.552 3.577 1.00 86.75 180 PHE A N 1
ATOM 1411 C CA . PHE A 1 180 ? -1.624 11.779 4.792 1.00 86.75 180 PHE A CA 1
ATOM 1412 C C . PHE A 1 180 ? -1.390 12.577 6.072 1.00 86.75 180 PHE A C 1
ATOM 1414 O O . PHE A 1 180 ? -2.163 12.436 7.025 1.00 86.75 180 PHE A O 1
ATOM 1421 N N . VAL A 1 181 ? -0.385 13.454 6.093 1.00 88.56 181 VAL A N 1
ATOM 1422 C CA . VAL A 1 181 ? -0.150 14.361 7.221 1.00 88.56 181 VAL A CA 1
ATOM 1423 C C . VAL A 1 181 ? -1.289 15.372 7.318 1.00 88.56 181 VAL A C 1
ATOM 1425 O O . VAL A 1 181 ? -1.872 15.519 8.391 1.00 88.56 181 VAL A O 1
ATOM 1428 N N . SER A 1 182 ? -1.679 16.009 6.211 1.00 85.56 182 SER A N 1
ATOM 1429 C CA . SER A 1 182 ? -2.807 16.942 6.174 1.00 85.56 182 SER A CA 1
ATOM 1430 C C . SER A 1 182 ? -4.106 16.276 6.623 1.00 85.56 182 SER A C 1
ATOM 1432 O O . SER A 1 182 ? -4.804 16.836 7.464 1.00 85.56 182 SER A O 1
ATOM 1434 N N . LEU A 1 183 ? -4.412 15.062 6.152 1.00 82.12 183 LEU A N 1
ATOM 1435 C CA . LEU A 1 183 ? -5.571 14.300 6.624 1.00 82.12 183 LEU A CA 1
ATOM 1436 C C . LEU A 1 183 ? -5.484 14.015 8.124 1.00 82.12 183 LEU A C 1
ATOM 1438 O O . LEU A 1 183 ? -6.448 14.268 8.840 1.00 82.12 183 LEU A O 1
ATOM 1442 N N . SER A 1 184 ? -4.339 13.540 8.621 1.00 82.38 184 SER A N 1
ATOM 1443 C CA . SER A 1 184 ? -4.131 13.265 10.050 1.00 82.38 184 SER A CA 1
ATOM 1444 C C . SER A 1 184 ? -4.346 14.513 10.908 1.00 82.38 184 SER A C 1
ATOM 1446 O O . SER A 1 184 ? -5.017 14.454 11.938 1.00 82.38 184 SER A O 1
ATOM 1448 N N . ILE A 1 185 ? -3.826 15.660 10.465 1.00 82.25 185 ILE A N 1
ATOM 1449 C CA . ILE A 1 185 ? -3.998 16.958 11.123 1.00 82.25 185 ILE A CA 1
ATOM 1450 C C . ILE A 1 185 ? -5.467 17.386 11.092 1.00 82.25 185 ILE A C 1
ATOM 1452 O O . ILE A 1 185 ? -6.014 17.745 12.135 1.00 82.25 185 ILE A O 1
ATOM 1456 N N . LEU A 1 186 ? -6.137 17.292 9.939 1.00 78.00 186 LEU A N 1
ATOM 1457 C CA . LEU A 1 186 ? -7.570 17.568 9.822 1.00 78.00 186 LEU A CA 1
ATOM 1458 C C . LEU A 1 186 ? -8.378 16.673 10.768 1.00 78.00 186 LEU A C 1
ATOM 1460 O O . LEU A 1 186 ? -9.271 17.167 11.444 1.00 78.00 186 LEU A O 1
ATOM 1464 N N . PHE A 1 187 ? -8.026 15.396 10.912 1.00 74.12 187 PHE A N 1
ATOM 1465 C CA . PHE A 1 187 ? -8.641 14.495 11.891 1.00 74.12 187 PHE A CA 1
ATOM 1466 C C . PHE A 1 187 ? -8.411 14.926 13.342 1.00 74.12 187 PHE A C 1
ATOM 1468 O O . PHE A 1 187 ? -9.270 14.732 14.203 1.00 74.12 187 PHE A O 1
ATOM 1475 N N . ILE A 1 188 ? -7.239 15.484 13.642 1.00 74.12 188 ILE A N 1
ATOM 1476 C CA . ILE A 1 188 ? -6.878 15.909 14.993 1.00 74.12 188 ILE A CA 1
ATOM 1477 C C . ILE A 1 188 ? -7.571 17.217 15.378 1.00 74.12 188 ILE A C 1
ATOM 1479 O O . ILE A 1 188 ? -8.005 17.316 16.530 1.00 74.12 188 ILE A O 1
ATOM 1483 N N . ILE A 1 189 ? -7.633 18.173 14.444 1.00 72.81 189 ILE A N 1
ATOM 1484 C CA . ILE A 1 189 ? -8.051 19.567 14.654 1.00 72.81 189 ILE A CA 1
ATOM 1485 C C . ILE A 1 189 ? -9.532 19.783 14.338 1.00 72.81 189 ILE A C 1
ATOM 1487 O O . ILE A 1 189 ? -10.154 20.646 14.955 1.00 72.81 189 ILE A O 1
ATOM 1491 N N . SER A 1 190 ? -10.107 19.035 13.390 1.00 61.78 190 SER A N 1
ATOM 1492 C CA . SER A 1 190 ? -11.455 19.316 12.902 1.00 61.78 190 SER A CA 1
ATOM 1493 C C . SER A 1 190 ? -12.475 19.314 14.048 1.00 61.78 190 SER A C 1
ATOM 1495 O O . SER A 1 190 ? -12.638 18.301 14.735 1.00 61.78 190 SER A O 1
ATOM 1497 N N . PRO A 1 191 ? -13.221 20.422 14.231 1.00 45.94 191 PRO A N 1
ATOM 1498 C CA . PRO A 1 191 ? -14.333 20.517 15.165 1.00 45.94 191 PRO A CA 1
ATOM 1499 C C . PRO A 1 191 ? -15.579 19.785 14.650 1.00 45.94 191 PRO A C 1
ATOM 1501 O O . PRO A 1 191 ? -16.668 20.018 15.179 1.00 45.94 191 PRO A O 1
ATOM 1504 N N . LEU A 1 192 ? -15.441 18.886 13.659 1.00 48.38 192 LEU A N 1
ATOM 1505 C CA . LEU A 1 192 ? -16.364 17.776 13.433 1.00 48.38 192 LEU A CA 1
ATOM 1506 C C . LEU A 1 192 ? -16.380 16.932 14.709 1.00 48.38 192 LEU A C 1
ATOM 1508 O O . LEU A 1 192 ? -15.751 15.880 14.817 1.00 48.38 192 LEU A O 1
ATOM 1512 N N . LYS A 1 193 ? -17.098 17.459 15.706 1.00 47.34 193 LYS A N 1
ATOM 1513 C CA . LYS A 1 193 ? -17.565 16.764 16.888 1.00 47.34 193 LYS A CA 1
ATOM 1514 C C . LYS A 1 193 ? -17.953 15.386 16.402 1.00 47.34 193 LYS A C 1
ATOM 1516 O O . LYS A 1 193 ? -18.713 15.279 15.442 1.00 47.34 193 LYS A O 1
ATOM 1521 N N . LEU A 1 194 ? -17.353 14.384 17.033 1.00 50.78 194 LEU A N 1
ATOM 1522 C CA . LEU A 1 194 ? -17.640 12.966 16.894 1.00 50.78 194 LEU A CA 1
ATOM 1523 C C . LEU A 1 194 ? -19.150 12.749 17.082 1.00 50.78 194 LEU A C 1
ATOM 1525 O O . LEU A 1 194 ? -19.608 12.340 18.146 1.00 50.78 194 LEU A O 1
ATOM 1529 N N . GLU A 1 195 ? -19.947 13.091 16.073 1.00 49.00 195 GLU A N 1
ATOM 1530 C CA . GLU A 1 195 ? -21.313 12.642 15.955 1.00 49.00 195 GLU A CA 1
ATOM 1531 C C . GLU A 1 195 ? -21.202 11.134 15.858 1.00 49.00 195 GLU A C 1
ATOM 1533 O O . GLU A 1 195 ? -20.459 10.594 15.036 1.00 49.00 195 GLU A O 1
ATOM 1538 N N . LYS A 1 196 ? -21.922 10.469 16.754 1.00 51.25 196 LYS A N 1
ATOM 1539 C CA . LYS A 1 196 ? -21.795 9.060 17.129 1.00 51.25 196 LYS A CA 1
ATOM 1540 C C . LYS A 1 196 ? -21.954 8.051 15.970 1.00 51.25 196 LYS A C 1
ATOM 1542 O O . LYS A 1 196 ? -21.905 6.861 16.226 1.00 51.25 196 LYS A O 1
ATOM 1547 N N . ASN A 1 197 ? -22.141 8.503 14.727 1.00 50.34 197 ASN A N 1
ATOM 1548 C CA . ASN A 1 197 ? -22.574 7.701 13.581 1.00 50.34 197 ASN A CA 1
ATOM 1549 C C . ASN A 1 197 ? -21.863 8.000 12.243 1.00 50.34 197 ASN A C 1
ATOM 1551 O O . ASN A 1 197 ? -22.330 7.522 11.210 1.00 50.34 197 ASN A O 1
ATOM 1555 N N . ARG A 1 198 ? -20.775 8.784 12.191 1.00 59.03 198 ARG A N 1
ATOM 1556 C CA . ARG A 1 198 ? -20.035 8.960 10.923 1.00 59.03 198 ARG A CA 1
ATOM 1557 C C . ARG A 1 198 ? -18.939 7.904 10.778 1.00 59.03 198 ARG A C 1
ATOM 1559 O O . ARG A 1 198 ? -18.018 7.841 11.587 1.00 59.03 198 ARG A O 1
ATOM 1566 N N . ASP A 1 199 ? -19.040 7.097 9.724 1.00 69.44 199 ASP A N 1
ATOM 1567 C CA . ASP A 1 199 ? -18.036 6.106 9.320 1.00 69.44 199 ASP A CA 1
ATOM 1568 C C . ASP A 1 199 ? -16.826 6.805 8.671 1.00 69.44 199 ASP A C 1
ATOM 1570 O O . ASP A 1 199 ? -16.645 6.832 7.451 1.00 69.44 199 ASP A O 1
ATOM 1574 N N . PHE A 1 200 ? -16.027 7.465 9.513 1.00 72.38 200 PHE A N 1
ATOM 1575 C CA . PHE A 1 200 ? -14.829 8.188 9.094 1.00 72.38 200 PHE A CA 1
ATOM 1576 C C . PHE A 1 200 ? -13.789 7.267 8.465 1.00 72.38 200 PHE A C 1
ATOM 1578 O O . PHE A 1 200 ? -13.119 7.680 7.523 1.00 72.38 200 PHE A O 1
ATOM 1585 N N . PHE A 1 201 ? -13.678 6.027 8.944 1.00 75.56 201 PHE A N 1
ATOM 1586 C CA . PHE A 1 201 ? -12.812 5.026 8.336 1.00 75.56 201 PHE A CA 1
ATOM 1587 C C . PHE A 1 201 ? -13.152 4.821 6.857 1.00 75.56 201 PHE A C 1
ATOM 1589 O O . PHE A 1 201 ? -12.268 4.956 6.013 1.00 75.56 201 PHE A O 1
ATOM 1596 N N . SER A 1 202 ? -14.426 4.593 6.521 1.00 74.50 202 SER A N 1
ATOM 1597 C CA . SER A 1 202 ? -14.838 4.428 5.123 1.00 74.50 202 SER A CA 1
ATOM 1598 C C . SER A 1 202 ? -14.627 5.682 4.277 1.00 74.50 202 SER A C 1
ATOM 1600 O O . SER A 1 202 ? -14.254 5.554 3.113 1.00 74.50 202 SER A O 1
ATOM 1602 N N . ILE A 1 203 ? -14.831 6.884 4.830 1.00 76.12 203 ILE A N 1
ATOM 1603 C CA . ILE A 1 203 ? -14.579 8.151 4.116 1.00 76.12 203 ILE A CA 1
ATOM 1604 C C . ILE A 1 203 ? -13.085 8.318 3.823 1.00 76.12 203 ILE A C 1
ATOM 1606 O O . ILE A 1 203 ? -12.711 8.626 2.694 1.00 76.12 203 ILE A O 1
ATOM 1610 N N . THR A 1 204 ? -12.226 8.085 4.813 1.00 75.94 204 THR A N 1
ATOM 1611 C CA . THR A 1 204 ? -10.770 8.153 4.639 1.00 75.94 204 THR A CA 1
ATOM 1612 C C . THR A 1 204 ? -10.282 7.101 3.662 1.00 75.94 204 THR A C 1
ATOM 1614 O O . THR A 1 204 ? -9.437 7.394 2.823 1.00 75.94 204 THR A O 1
ATOM 1617 N N . LEU A 1 205 ? -10.837 5.891 3.732 1.00 77.56 205 LEU A N 1
ATOM 1618 C CA . LEU A 1 205 ? -10.508 4.815 2.810 1.00 77.56 205 LEU A CA 1
ATOM 1619 C C . LEU A 1 205 ? -10.949 5.144 1.380 1.00 77.56 205 LEU A C 1
ATOM 1621 O O . LEU A 1 205 ? -10.177 4.948 0.449 1.00 77.56 205 LEU A O 1
ATOM 1625 N N . LEU A 1 206 ? -12.144 5.710 1.198 1.00 80.19 206 LEU A N 1
ATOM 1626 C CA . LEU A 1 206 ? -12.603 6.221 -0.096 1.00 80.19 206 LEU A CA 1
ATOM 1627 C C . LEU A 1 206 ? -11.680 7.307 -0.642 1.00 80.19 206 LEU A C 1
ATOM 1629 O O . LEU A 1 206 ? -11.294 7.243 -1.805 1.00 80.19 206 LEU A O 1
ATOM 1633 N N . PHE A 1 207 ? -11.328 8.290 0.188 1.00 81.44 207 PHE A N 1
ATOM 1634 C CA . PHE A 1 207 ? -10.428 9.366 -0.209 1.00 81.44 207 PHE A CA 1
ATOM 1635 C C . PHE A 1 207 ? -9.060 8.810 -0.611 1.00 81.44 207 PHE A C 1
ATOM 1637 O O . PHE A 1 207 ? -8.557 9.133 -1.682 1.00 81.44 207 PHE A O 1
ATOM 1644 N N . TYR A 1 208 ? -8.495 7.918 0.205 1.00 80.56 208 TYR A N 1
ATOM 1645 C CA . TYR A 1 208 ? -7.234 7.243 -0.082 1.00 80.56 208 TYR A CA 1
ATOM 1646 C C . TYR A 1 208 ? -7.286 6.466 -1.401 1.00 80.56 208 TYR A C 1
ATOM 1648 O O . TYR A 1 208 ? -6.406 6.629 -2.239 1.00 80.56 208 TYR A O 1
ATOM 1656 N N . LEU A 1 209 ? -8.317 5.648 -1.617 1.00 83.31 209 LEU A N 1
ATOM 1657 C CA . LEU A 1 209 ? -8.435 4.835 -2.827 1.00 83.31 209 LEU A CA 1
ATOM 1658 C C . LEU A 1 209 ? -8.697 5.682 -4.069 1.00 83.31 209 LEU A C 1
ATOM 1660 O O . LEU A 1 209 ? -8.112 5.405 -5.110 1.00 83.31 209 LEU A O 1
ATOM 1664 N N . GLY A 1 210 ? -9.511 6.733 -3.962 1.00 84.94 210 GLY A N 1
ATOM 1665 C CA . GLY A 1 210 ? -9.705 7.697 -5.044 1.00 84.94 210 GLY A CA 1
ATOM 1666 C C . GLY A 1 210 ? -8.402 8.406 -5.405 1.00 84.94 210 GLY A C 1
ATOM 1667 O O . GLY A 1 210 ? -8.071 8.547 -6.578 1.00 84.94 210 GLY A O 1
ATOM 1668 N N . LEU A 1 211 ? -7.608 8.773 -4.401 1.00 84.44 211 LEU A N 1
ATOM 1669 C CA . LEU A 1 211 ? -6.305 9.378 -4.620 1.00 84.44 211 LEU A CA 1
ATOM 1670 C C . LEU A 1 211 ? -5.320 8.408 -5.276 1.00 84.44 211 LEU A C 1
ATOM 1672 O O . LEU A 1 211 ? -4.694 8.760 -6.269 1.00 84.44 211 LEU A O 1
ATOM 1676 N N . ARG A 1 212 ? -5.212 7.175 -4.772 1.00 80.19 212 ARG A N 1
ATOM 1677 C CA . ARG A 1 212 ? -4.338 6.145 -5.358 1.00 80.19 212 ARG A CA 1
ATOM 1678 C C . ARG A 1 212 ? -4.770 5.763 -6.765 1.00 80.19 212 ARG A C 1
ATOM 1680 O O . ARG A 1 212 ? -3.916 5.472 -7.590 1.00 80.19 212 ARG A O 1
ATOM 1687 N N . PHE A 1 213 ? -6.067 5.806 -7.055 1.00 87.75 213 PHE A N 1
ATOM 1688 C CA . PHE A 1 213 ? -6.572 5.618 -8.407 1.00 87.75 213 PHE A CA 1
ATOM 1689 C C . PHE A 1 213 ? -6.012 6.680 -9.363 1.00 87.75 213 PHE A C 1
ATOM 1691 O O . PHE A 1 213 ? -5.492 6.328 -10.421 1.00 87.75 213 PHE A O 1
ATOM 1698 N N . VAL A 1 214 ? -6.054 7.957 -8.959 1.00 87.75 214 VAL A N 1
ATOM 1699 C CA . VAL A 1 214 ? -5.503 9.078 -9.739 1.00 87.75 214 VAL A CA 1
ATOM 1700 C C . VAL A 1 214 ? -3.979 8.997 -9.835 1.00 87.75 214 VAL A C 1
ATOM 1702 O O . VAL A 1 214 ? -3.431 9.109 -10.928 1.00 87.75 214 VAL A O 1
ATOM 1705 N N . LEU A 1 215 ? -3.286 8.750 -8.719 1.00 86.31 215 LEU A N 1
ATOM 1706 C CA . LEU A 1 215 ? -1.828 8.608 -8.715 1.00 86.31 215 LEU A CA 1
ATOM 1707 C C . LEU A 1 215 ? -1.354 7.407 -9.542 1.00 86.31 215 LEU A C 1
ATOM 1709 O O . LEU A 1 215 ? -0.263 7.468 -10.092 1.00 86.31 215 LEU A O 1
ATOM 1713 N N . GLY A 1 216 ? -2.180 6.368 -9.699 1.00 83.50 216 GLY A N 1
ATOM 1714 C CA . GLY A 1 216 ? -1.897 5.222 -10.565 1.00 83.50 216 GLY A CA 1
ATOM 1715 C C . GLY A 1 216 ? -1.724 5.575 -12.047 1.00 83.50 216 GLY A C 1
ATOM 1716 O O . GLY A 1 216 ? -1.063 4.847 -12.773 1.00 83.50 216 GLY A O 1
ATOM 1717 N N . PHE A 1 217 ? -2.276 6.702 -12.514 1.00 85.81 217 PHE A N 1
ATOM 1718 C CA . PHE A 1 217 ? -2.016 7.193 -13.876 1.00 85.81 217 PHE A CA 1
ATOM 1719 C C . PHE A 1 217 ? -0.663 7.889 -14.010 1.00 85.81 217 PHE A C 1
ATOM 1721 O O . PHE A 1 217 ? -0.150 8.026 -15.117 1.00 85.81 217 PHE A O 1
ATOM 1728 N N . LEU A 1 218 ? -0.112 8.354 -12.889 1.00 86.44 218 LEU A N 1
ATOM 1729 C CA . LEU A 1 218 ? 1.160 9.064 -12.816 1.00 86.44 218 LEU A CA 1
ATOM 1730 C C . LEU A 1 218 ? 2.300 8.152 -12.355 1.00 86.44 218 LEU A C 1
ATOM 1732 O O . LEU A 1 218 ? 3.449 8.581 -12.398 1.00 86.44 218 LEU A O 1
ATOM 1736 N N . SER A 1 219 ? 2.007 6.938 -11.882 1.00 80.94 219 SER A N 1
ATOM 1737 C CA . SER A 1 219 ? 3.001 5.985 -11.394 1.00 80.94 219 SER A CA 1
ATOM 1738 C C . SER A 1 219 ? 3.618 5.164 -12.524 1.00 80.94 219 SER A C 1
ATOM 1740 O O . SER A 1 219 ? 3.019 4.959 -13.582 1.00 80.94 219 SER A O 1
ATOM 1742 N N . LEU A 1 220 ? 4.840 4.693 -12.283 1.00 75.62 220 LEU A N 1
ATOM 1743 C CA . LEU A 1 220 ? 5.514 3.698 -13.114 1.00 75.62 220 LEU A CA 1
ATOM 1744 C C . LEU A 1 220 ? 5.184 2.301 -12.570 1.00 75.62 220 LEU A C 1
ATOM 1746 O O . LEU A 1 220 ? 6.011 1.644 -11.949 1.00 75.62 220 LEU A O 1
ATOM 1750 N N . GLU A 1 221 ? 3.928 1.884 -12.731 1.00 73.69 221 GLU A N 1
ATOM 1751 C CA . GLU A 1 221 ? 3.434 0.571 -12.302 1.00 73.69 221 GLU A CA 1
ATOM 1752 C C . GLU A 1 221 ? 3.110 -0.315 -13.510 1.00 73.69 221 GLU A C 1
ATOM 1754 O O . GLU A 1 221 ? 2.511 0.136 -14.489 1.00 73.69 221 GLU A O 1
ATOM 1759 N N . SER A 1 222 ? 3.447 -1.604 -13.411 1.00 70.25 222 SER A N 1
ATOM 1760 C CA . SER A 1 222 ? 3.035 -2.599 -14.403 1.00 70.25 222 SER A CA 1
ATOM 1761 C C . SER A 1 222 ? 1.502 -2.757 -14.422 1.00 70.25 222 SER A C 1
ATOM 1763 O O . SER A 1 222 ? 0.871 -2.807 -13.355 1.00 70.25 222 SER A O 1
ATOM 1765 N N . PRO A 1 223 ? 0.878 -2.882 -15.607 1.00 74.31 223 PRO A N 1
ATOM 1766 C CA . PRO A 1 223 ? -0.548 -3.163 -15.701 1.00 74.31 223 PRO A CA 1
ATOM 1767 C C . PRO A 1 223 ? -0.863 -4.536 -15.094 1.00 74.31 223 PRO A C 1
ATOM 1769 O O . PRO A 1 223 ? -0.096 -5.488 -15.222 1.00 74.31 223 PRO A O 1
ATOM 1772 N N . PHE A 1 224 ? -2.023 -4.661 -14.447 1.00 73.38 224 PHE A N 1
ATOM 1773 C CA . PHE A 1 224 ? -2.471 -5.937 -13.880 1.00 73.38 224 PHE A CA 1
ATOM 1774 C C . PHE A 1 224 ? -2.869 -6.939 -14.969 1.00 73.38 224 PHE A C 1
ATOM 1776 O O . PHE A 1 224 ? -2.677 -8.144 -14.816 1.00 73.38 224 PHE A O 1
ATOM 1783 N N . PHE A 1 225 ? -3.416 -6.428 -16.075 1.00 69.56 225 PHE A N 1
ATOM 1784 C CA . PHE A 1 225 ? -3.741 -7.190 -17.275 1.00 69.56 225 PHE A CA 1
ATOM 1785 C C . PHE A 1 225 ? -2.900 -6.659 -18.441 1.00 69.56 225 PHE A C 1
ATOM 1787 O O . PHE A 1 225 ? -3.109 -5.530 -18.878 1.00 69.56 225 PHE A O 1
ATOM 1794 N N . GLY A 1 226 ? -1.961 -7.455 -18.948 1.00 62.75 226 GLY A N 1
ATOM 1795 C CA . GLY A 1 226 ? -1.115 -7.083 -20.083 1.00 62.75 226 GLY A CA 1
ATOM 1796 C C . GLY A 1 226 ? -0.053 -8.143 -20.382 1.00 62.75 226 GLY A C 1
ATOM 1797 O O . GLY A 1 226 ? 0.135 -9.050 -19.565 1.00 62.75 226 GLY A O 1
ATOM 1798 N N . PRO A 1 227 ? 0.618 -8.077 -21.550 1.00 53.69 227 PRO A N 1
ATOM 1799 C CA . PRO A 1 227 ? 1.817 -8.875 -21.782 1.00 53.69 227 PRO A CA 1
ATOM 1800 C C . PRO A 1 227 ? 2.831 -8.557 -20.676 1.00 53.69 227 PRO A C 1
ATOM 1802 O O . PRO A 1 227 ? 3.021 -7.393 -20.335 1.00 53.69 227 PRO A O 1
ATOM 1805 N N . TYR A 1 228 ? 3.415 -9.599 -20.077 1.00 53.69 228 TYR A N 1
ATOM 1806 C CA . TYR A 1 228 ? 4.321 -9.531 -18.924 1.00 53.69 228 TYR A CA 1
ATOM 1807 C C . TYR A 1 228 ? 5.683 -8.904 -19.284 1.00 53.69 228 TYR A C 1
ATOM 1809 O O . TYR A 1 228 ? 6.729 -9.533 -19.132 1.00 53.69 228 TYR A O 1
ATOM 1817 N N . GLU A 1 229 ? 5.688 -7.682 -19.808 1.00 53.34 229 GLU A N 1
ATOM 1818 C CA . GLU A 1 229 ? 6.895 -6.873 -19.920 1.00 53.34 229 GLU A CA 1
ATOM 1819 C C . GLU A 1 229 ? 7.146 -6.239 -18.548 1.00 53.34 229 GLU A C 1
ATOM 1821 O O . GLU A 1 229 ? 6.340 -5.467 -18.030 1.00 53.34 229 GLU A O 1
ATOM 1826 N N . ASN A 1 230 ? 8.225 -6.685 -17.902 1.00 48.56 230 ASN A N 1
ATOM 1827 C CA . ASN A 1 230 ? 8.596 -6.332 -16.535 1.00 48.56 230 ASN A CA 1
ATOM 1828 C C . ASN A 1 230 ? 8.873 -4.831 -16.420 1.00 48.56 230 ASN A C 1
ATOM 1830 O O . ASN A 1 230 ? 9.973 -4.377 -16.717 1.00 48.56 230 ASN A O 1
ATOM 1834 N N . LEU A 1 231 ? 7.887 -4.076 -15.950 1.00 52.75 231 LEU A N 1
ATOM 1835 C CA . LEU A 1 231 ? 7.975 -2.631 -15.824 1.00 52.75 231 LEU A CA 1
ATOM 1836 C C . LEU A 1 231 ? 7.943 -2.234 -14.350 1.00 52.75 231 LEU A C 1
ATOM 1838 O O . LEU A 1 231 ? 6.895 -1.936 -13.776 1.00 52.75 231 LEU A O 1
ATOM 1842 N N . ASP A 1 232 ? 9.115 -2.299 -13.728 1.00 52.69 232 ASP A N 1
ATOM 1843 C CA . ASP A 1 232 ? 9.403 -1.707 -12.425 1.00 52.69 232 ASP A CA 1
ATOM 1844 C C . ASP A 1 232 ? 10.778 -1.040 -12.509 1.00 52.69 232 ASP A C 1
ATOM 1846 O O . ASP A 1 232 ? 11.692 -1.608 -13.102 1.00 52.69 232 ASP A O 1
ATOM 1850 N N . LEU A 1 233 ? 10.933 0.132 -11.889 1.00 49.78 233 LEU A N 1
ATOM 1851 C CA . LEU A 1 233 ? 12.191 0.877 -11.799 1.00 49.78 233 LEU A CA 1
ATOM 1852 C C . LEU A 1 233 ? 13.344 0.004 -11.278 1.00 49.78 233 LEU A C 1
ATOM 1854 O O . LEU A 1 233 ? 14.462 0.102 -11.771 1.00 49.78 233 LEU A O 1
ATOM 1858 N N . SER A 1 234 ? 13.046 -0.906 -10.344 1.00 46.16 234 SER A N 1
ATOM 1859 C CA . SER A 1 234 ? 14.008 -1.875 -9.792 1.00 46.16 234 SER A CA 1
ATOM 1860 C C . SER A 1 234 ? 14.398 -3.010 -10.754 1.00 46.16 234 SER A C 1
ATOM 1862 O O . SER A 1 234 ? 15.380 -3.712 -10.518 1.00 46.16 234 SER A O 1
ATOM 1864 N N . ALA A 1 235 ? 13.617 -3.219 -11.818 1.00 48.69 235 ALA A N 1
ATOM 1865 C CA . ALA A 1 235 ? 13.833 -4.227 -12.855 1.00 48.69 235 ALA A CA 1
ATOM 1866 C C . ALA A 1 235 ? 14.357 -3.635 -14.171 1.00 48.69 235 ALA A C 1
ATOM 1868 O O . ALA A 1 235 ? 14.649 -4.396 -15.097 1.00 48.69 235 ALA A O 1
ATOM 1869 N N . LEU A 1 236 ? 14.479 -2.306 -14.258 1.00 55.94 236 LEU A N 1
ATOM 1870 C CA . LEU A 1 236 ? 15.048 -1.641 -15.421 1.00 55.94 236 LEU A CA 1
ATOM 1871 C C . LEU A 1 236 ? 16.497 -2.063 -15.592 1.00 55.94 236 LEU A C 1
ATOM 1873 O O . LEU A 1 236 ? 17.301 -2.035 -14.656 1.00 55.94 236 LEU A O 1
ATOM 1877 N N . LYS A 1 237 ? 16.850 -2.418 -16.823 1.00 54.91 237 LYS A N 1
ATOM 1878 C CA . LYS A 1 237 ? 18.254 -2.576 -17.175 1.00 54.91 237 LYS A CA 1
ATOM 1879 C C . LYS A 1 237 ? 18.914 -1.200 -17.157 1.00 54.91 237 LYS A C 1
ATOM 1881 O O . LYS A 1 237 ? 18.324 -0.204 -17.578 1.00 54.91 237 LYS A O 1
ATOM 1886 N N . SER A 1 238 ? 20.160 -1.166 -16.689 1.00 56.00 238 SER A N 1
ATOM 1887 C CA . SER A 1 238 ? 21.003 0.029 -16.753 1.00 56.00 238 SER A CA 1
ATOM 1888 C C . SER A 1 238 ? 20.946 0.639 -18.161 1.00 56.00 238 SER A C 1
ATOM 1890 O O . SER A 1 238 ? 21.201 -0.053 -19.148 1.00 56.00 238 SER A O 1
ATOM 1892 N N . GLY A 1 239 ? 20.572 1.920 -18.247 1.00 56.38 239 GLY A N 1
ATOM 1893 C CA . GLY A 1 239 ? 20.513 2.670 -19.505 1.00 56.38 239 GLY A CA 1
ATOM 1894 C C . GLY A 1 239 ? 19.164 2.696 -20.236 1.00 56.38 239 GLY A C 1
ATOM 1895 O O . GLY A 1 239 ? 19.096 3.301 -21.304 1.00 56.38 239 GLY A O 1
ATOM 1896 N N . GLU A 1 240 ? 18.091 2.102 -19.703 1.00 66.75 240 GLU A N 1
ATOM 1897 C CA . GLU A 1 240 ? 16.755 2.251 -20.304 1.00 66.75 240 GLU A CA 1
ATOM 1898 C C . GLU A 1 240 ? 16.212 3.689 -20.181 1.00 66.75 240 GLU A C 1
ATOM 1900 O O . GLU A 1 240 ? 16.370 4.350 -19.148 1.00 66.75 240 GLU A O 1
ATOM 1905 N N . ASP A 1 241 ? 15.570 4.186 -21.249 1.00 67.50 241 ASP A N 1
ATOM 1906 C CA . ASP A 1 241 ? 14.973 5.526 -21.280 1.00 67.50 241 ASP A CA 1
ATOM 1907 C C . ASP A 1 241 ? 13.567 5.502 -20.670 1.00 67.50 241 ASP A C 1
ATOM 1909 O O . ASP A 1 241 ? 12.593 5.058 -21.289 1.00 67.50 241 ASP A O 1
ATOM 1913 N N . LEU A 1 242 ? 13.462 6.046 -19.455 1.00 69.00 242 LEU A N 1
ATOM 1914 C CA . LEU A 1 242 ? 12.218 6.102 -18.695 1.00 69.00 242 LEU A CA 1
ATOM 1915 C C . LEU A 1 242 ? 11.109 6.906 -19.376 1.00 69.00 242 LEU A C 1
ATOM 1917 O O . LEU A 1 242 ? 9.940 6.741 -19.039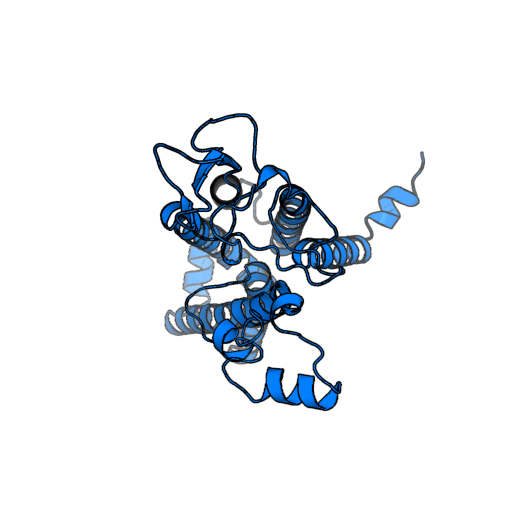 1.00 69.00 242 LEU A O 1
ATOM 1921 N N . ARG A 1 243 ? 11.449 7.768 -20.341 1.00 68.88 243 ARG A N 1
ATOM 1922 C CA . ARG A 1 243 ? 10.470 8.577 -21.082 1.00 68.88 243 ARG A CA 1
ATOM 1923 C C . ARG A 1 243 ? 9.551 7.738 -21.960 1.00 68.88 243 ARG A C 1
ATOM 1925 O O . ARG A 1 243 ? 8.486 8.209 -22.348 1.00 68.88 243 ARG A O 1
ATOM 1932 N N . THR A 1 244 ? 9.953 6.510 -22.276 1.00 66.06 244 THR A N 1
ATOM 1933 C CA . THR A 1 244 ? 9.114 5.568 -23.025 1.00 66.06 244 THR A CA 1
ATOM 1934 C C . THR A 1 244 ? 8.024 4.944 -22.155 1.00 66.06 244 THR A C 1
ATOM 1936 O O . THR A 1 244 ? 7.011 4.486 -22.686 1.00 66.06 244 THR A O 1
ATOM 1939 N N . TYR A 1 245 ? 8.164 5.005 -20.828 1.00 69.94 245 TYR A N 1
ATOM 1940 C CA . TYR A 1 245 ? 7.218 4.420 -19.891 1.00 69.94 245 TYR A CA 1
ATOM 1941 C C . TYR A 1 245 ? 6.122 5.409 -19.504 1.00 69.94 245 TYR A C 1
ATOM 1943 O O . TYR A 1 245 ? 6.339 6.442 -18.872 1.00 69.94 245 TYR A O 1
ATOM 1951 N N . HIS A 1 246 ? 4.909 5.054 -19.901 1.00 72.50 246 HIS A N 1
ATOM 1952 C CA . HIS A 1 246 ? 3.667 5.751 -19.605 1.00 72.50 246 HIS A CA 1
ATOM 1953 C C . HIS A 1 246 ? 2.660 4.743 -19.050 1.00 72.50 246 HIS A C 1
ATOM 1955 O O . HIS A 1 246 ? 2.920 3.543 -19.022 1.00 72.50 246 HIS A O 1
ATOM 1961 N N . TRP A 1 247 ? 1.507 5.215 -18.582 1.00 78.00 247 TRP A N 1
ATOM 1962 C CA . TRP A 1 247 ? 0.437 4.324 -18.138 1.00 78.00 247 TRP A CA 1
ATOM 1963 C C . TRP A 1 247 ? 0.008 3.388 -19.284 1.00 78.00 247 TRP A C 1
ATOM 1965 O O . TRP A 1 247 ? -0.503 3.849 -20.304 1.00 78.00 247 TRP A O 1
ATOM 1975 N N . GLN A 1 248 ? 0.233 2.080 -19.119 1.00 75.56 248 GLN A N 1
ATOM 1976 C CA . GLN A 1 248 ? -0.046 1.054 -20.138 1.00 75.56 248 GLN A CA 1
ATOM 1977 C C . GLN A 1 248 ? -1.341 0.268 -19.878 1.00 75.56 248 GLN A C 1
ATOM 1979 O O . GLN A 1 248 ? -1.786 -0.501 -20.729 1.00 75.56 248 GLN A O 1
ATOM 1984 N N . GLY A 1 249 ? -1.970 0.444 -18.715 1.00 80.81 249 GLY A N 1
ATOM 1985 C CA . GLY A 1 249 ? -3.214 -0.240 -18.376 1.00 80.81 249 GLY A CA 1
ATOM 1986 C C . GLY A 1 249 ? -3.544 -0.191 -16.890 1.00 80.81 249 GLY A C 1
ATOM 1987 O O . GLY A 1 249 ? -2.790 0.335 -16.077 1.00 80.81 249 GLY A O 1
ATOM 1988 N N . ILE A 1 250 ? -4.699 -0.753 -16.529 1.00 84.31 250 ILE A N 1
ATOM 1989 C CA . ILE A 1 250 ? -5.207 -0.725 -15.152 1.00 84.31 250 ILE A CA 1
ATOM 1990 C C . ILE A 1 250 ? -4.266 -1.506 -14.231 1.00 84.31 250 ILE A C 1
ATOM 1992 O O . ILE A 1 250 ? -4.072 -2.708 -14.416 1.00 84.31 250 ILE A O 1
ATOM 1996 N N . THR A 1 251 ? -3.726 -0.841 -13.211 1.00 83.00 251 THR A N 1
ATOM 1997 C CA . THR A 1 251 ? -2.875 -1.477 -12.194 1.00 83.00 251 THR A CA 1
ATOM 1998 C C . THR A 1 251 ? -3.721 -2.202 -11.145 1.00 83.00 251 THR A C 1
ATOM 2000 O O . THR A 1 251 ? -4.919 -1.938 -10.987 1.00 83.00 251 THR A O 1
ATOM 2003 N N . PHE A 1 252 ? -3.117 -3.113 -10.373 1.00 81.44 252 PHE A N 1
ATOM 2004 C CA . PHE A 1 252 ? -3.837 -3.825 -9.308 1.00 81.44 252 PHE A CA 1
ATOM 2005 C C . PHE A 1 252 ? -4.441 -2.852 -8.285 1.00 81.44 252 PHE A C 1
ATOM 2007 O O . PHE A 1 252 ? -5.583 -3.012 -7.849 1.00 81.44 252 PHE A O 1
ATOM 2014 N N . ARG A 1 253 ? -3.700 -1.788 -7.949 1.00 80.94 253 ARG A N 1
ATOM 2015 C CA . ARG A 1 253 ? -4.147 -0.741 -7.021 1.00 80.94 253 ARG A CA 1
ATOM 2016 C C . ARG A 1 253 ? -5.374 -0.006 -7.568 1.00 80.94 253 ARG A C 1
ATOM 2018 O O . ARG A 1 253 ? -6.337 0.194 -6.827 1.00 80.94 253 ARG A O 1
ATOM 2025 N N . GLN A 1 254 ? -5.376 0.336 -8.860 1.00 87.25 254 GLN A N 1
ATOM 2026 C CA . GLN A 1 254 ? -6.525 0.956 -9.527 1.00 87.25 254 GLN A CA 1
ATOM 2027 C C . GLN A 1 254 ? -7.744 0.024 -9.553 1.00 87.25 254 GLN A C 1
ATOM 2029 O O . GLN A 1 254 ? -8.860 0.461 -9.269 1.00 87.25 254 GLN A O 1
ATOM 2034 N N . LEU A 1 255 ? -7.538 -1.269 -9.816 1.00 87.44 255 LEU A N 1
ATOM 2035 C CA . LEU A 1 255 ? -8.604 -2.271 -9.819 1.00 87.44 255 LEU A CA 1
ATOM 2036 C C . LEU A 1 255 ? -9.266 -2.405 -8.442 1.00 87.44 255 LEU A C 1
ATOM 2038 O O . LEU A 1 255 ? -10.495 -2.379 -8.339 1.00 87.44 255 LEU A O 1
ATOM 2042 N N . VAL A 1 256 ? -8.477 -2.484 -7.367 1.00 84.00 256 VAL A N 1
ATOM 2043 C CA . VAL A 1 256 ? -9.042 -2.559 -6.012 1.00 84.00 256 VAL A CA 1
ATOM 2044 C C . VAL A 1 256 ? -9.742 -1.257 -5.621 1.00 84.00 256 VAL A C 1
ATOM 2046 O O . VAL A 1 256 ? -10.809 -1.307 -5.002 1.00 84.00 256 VAL A O 1
ATOM 2049 N N . ALA A 1 257 ? -9.204 -0.101 -6.020 1.00 86.12 257 ALA A N 1
ATOM 2050 C CA . ALA A 1 257 ? -9.869 1.181 -5.809 1.00 86.12 257 ALA A CA 1
ATOM 2051 C C . ALA A 1 257 ? -11.256 1.218 -6.471 1.00 86.12 257 ALA A C 1
ATOM 2053 O O . ALA A 1 257 ? -12.227 1.576 -5.802 1.00 86.12 257 ALA A O 1
ATOM 2054 N N . ILE A 1 258 ? -11.378 0.771 -7.729 1.00 88.25 258 ILE A N 1
ATOM 2055 C CA . ILE A 1 258 ? -12.667 0.660 -8.432 1.00 88.25 258 ILE A CA 1
ATOM 2056 C C . ILE A 1 258 ? -13.626 -0.238 -7.645 1.00 88.25 258 ILE A C 1
ATOM 2058 O O . ILE A 1 258 ? -14.719 0.203 -7.294 1.00 88.25 258 ILE A O 1
ATOM 2062 N N . ILE A 1 259 ? -13.214 -1.468 -7.314 1.00 87.31 259 ILE A N 1
ATOM 2063 C CA . ILE A 1 259 ? -14.068 -2.441 -6.610 1.00 87.31 259 ILE A CA 1
ATOM 2064 C C . ILE A 1 259 ? -14.611 -1.851 -5.305 1.00 87.31 259 ILE A C 1
ATOM 2066 O O . ILE A 1 259 ? -15.803 -1.976 -5.004 1.00 87.31 259 ILE A O 1
ATOM 2070 N N . TYR A 1 260 ? -13.751 -1.196 -4.526 1.00 82.44 260 TYR A N 1
ATOM 2071 C CA . TYR A 1 260 ? -14.152 -0.624 -3.250 1.00 82.44 260 TYR A CA 1
ATOM 2072 C C . TYR A 1 260 ? -15.074 0.585 -3.419 1.00 82.44 260 TYR A C 1
ATOM 2074 O O . TYR A 1 260 ? -16.116 0.646 -2.765 1.00 82.44 260 TYR A O 1
ATOM 2082 N N . ILE A 1 261 ? -14.735 1.524 -4.311 1.00 83.38 261 ILE A N 1
ATOM 2083 C CA . ILE A 1 261 ? -15.576 2.694 -4.599 1.00 83.38 261 ILE A CA 1
AT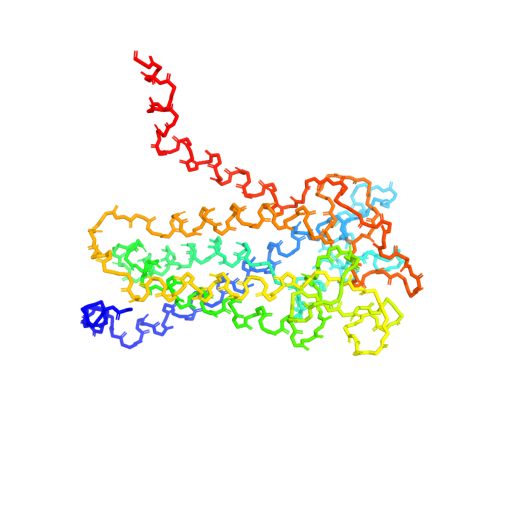OM 2084 C C . ILE A 1 261 ? -16.964 2.227 -5.044 1.00 83.38 261 ILE A C 1
ATOM 2086 O O . ILE A 1 261 ? -17.968 2.680 -4.492 1.00 83.38 261 ILE A O 1
ATOM 2090 N N . THR A 1 262 ? -17.041 1.254 -5.956 1.00 83.75 262 THR A N 1
ATOM 2091 C CA . THR A 1 262 ? -18.305 0.648 -6.389 1.00 83.75 262 THR A CA 1
ATOM 2092 C C . THR A 1 262 ? -19.065 0.027 -5.215 1.00 83.75 262 THR A C 1
ATOM 2094 O O . THR A 1 262 ? -20.265 0.269 -5.073 1.00 83.75 262 THR A O 1
ATOM 2097 N N . ASN A 1 263 ? -18.395 -0.716 -4.326 1.00 81.00 263 ASN A N 1
ATOM 2098 C CA . ASN A 1 263 ? -19.036 -1.308 -3.146 1.00 81.00 263 ASN A CA 1
ATOM 2099 C C . ASN A 1 263 ? -19.651 -0.241 -2.231 1.00 81.00 263 ASN A C 1
ATOM 2101 O O . ASN A 1 263 ? -20.798 -0.379 -1.795 1.00 81.00 263 ASN A O 1
ATOM 2105 N N . VAL A 1 264 ? -18.913 0.840 -1.965 1.00 76.00 264 VAL A N 1
ATOM 2106 C CA . VAL A 1 264 ? -19.407 1.929 -1.120 1.00 76.00 264 VAL A CA 1
ATOM 2107 C C . VAL A 1 264 ? -20.562 2.662 -1.793 1.00 76.00 264 VAL A C 1
ATOM 2109 O O . VAL A 1 264 ? -21.564 2.924 -1.127 1.00 76.00 264 VAL A O 1
ATOM 2112 N N . LEU A 1 265 ? -20.492 2.936 -3.099 1.00 75.00 265 LEU A N 1
ATOM 2113 C CA . LEU A 1 265 ? -21.584 3.563 -3.855 1.00 75.00 265 LEU A CA 1
ATOM 2114 C C . LEU A 1 265 ? -22.872 2.724 -3.825 1.00 75.00 265 LEU A C 1
ATOM 2116 O O . LEU A 1 265 ? -23.959 3.274 -3.628 1.00 75.00 265 LEU A O 1
ATOM 2120 N N . ILE A 1 266 ? -22.754 1.396 -3.951 1.00 78.38 266 ILE A N 1
ATOM 2121 C CA . ILE A 1 266 ? -23.886 0.463 -3.840 1.00 78.38 266 ILE A CA 1
ATOM 2122 C C . ILE A 1 266 ? -24.476 0.504 -2.423 1.00 78.38 266 ILE A C 1
ATOM 2124 O O . ILE A 1 266 ? -25.687 0.673 -2.257 1.00 78.38 266 ILE A O 1
ATOM 2128 N N . LYS A 1 267 ? -23.633 0.392 -1.388 1.00 69.56 267 LYS A N 1
ATOM 2129 C CA . LYS A 1 267 ? -24.078 0.372 0.017 1.00 69.56 267 LYS A CA 1
ATOM 2130 C C . LYS A 1 267 ? -24.704 1.684 0.474 1.00 69.56 267 LYS A C 1
ATOM 2132 O O . LYS A 1 267 ? -25.687 1.668 1.211 1.00 69.56 267 LYS A O 1
ATOM 2137 N N . THR A 1 268 ? -24.161 2.819 0.046 1.00 64.94 268 THR A N 1
ATOM 2138 C CA . THR A 1 268 ? -24.596 4.142 0.521 1.00 64.94 268 THR A CA 1
ATOM 2139 C C . THR A 1 268 ? -25.903 4.626 -0.108 1.00 64.94 268 THR A C 1
ATOM 2141 O O . THR A 1 268 ? -26.382 5.697 0.260 1.00 64.94 268 THR A O 1
ATOM 2144 N N . LYS A 1 269 ? -26.526 3.868 -1.030 1.00 55.19 269 LYS A N 1
ATOM 2145 C CA . LYS A 1 269 ? -27.713 4.310 -1.794 1.00 55.19 269 LYS A CA 1
ATOM 2146 C C . LYS A 1 269 ? -27.521 5.698 -2.445 1.00 55.19 269 LYS A C 1
ATOM 2148 O O . LYS A 1 269 ? -28.516 6.338 -2.785 1.00 55.19 269 LYS A O 1
ATOM 2153 N N . LEU A 1 270 ? -26.284 6.173 -2.655 1.00 49.16 270 LEU A N 1
ATOM 2154 C CA . LEU A 1 270 ? -26.015 7.491 -3.252 1.00 49.16 270 LEU A CA 1
ATOM 2155 C C . LEU A 1 270 ? -26.619 7.578 -4.664 1.00 49.16 270 LEU A C 1
ATOM 2157 O O . LEU A 1 270 ? -27.218 8.585 -5.032 1.00 49.16 270 LEU A O 1
ATOM 2161 N N . ILE A 1 271 ? -26.590 6.457 -5.391 1.00 45.62 271 ILE A N 1
ATOM 2162 C CA . ILE A 1 271 ? -27.222 6.286 -6.703 1.00 45.62 271 ILE A CA 1
ATOM 2163 C C . ILE A 1 271 ? -28.743 6.508 -6.640 1.00 45.62 271 ILE A C 1
ATOM 2165 O O . ILE A 1 271 ? -29.300 7.125 -7.539 1.00 45.62 271 ILE A O 1
ATOM 2169 N N . ARG A 1 272 ? -29.440 6.117 -5.560 1.00 42.44 272 ARG A N 1
ATOM 2170 C CA . ARG A 1 272 ? -30.886 6.395 -5.437 1.00 42.44 272 ARG A CA 1
ATOM 2171 C C . ARG A 1 272 ? -31.188 7.880 -5.238 1.00 42.44 272 ARG A C 1
ATOM 2173 O O . ARG A 1 272 ? -32.254 8.313 -5.644 1.00 42.44 272 ARG A O 1
ATOM 2180 N N . LYS A 1 273 ? -30.289 8.667 -4.639 1.00 46.72 273 LYS A N 1
ATOM 2181 C CA . LYS A 1 273 ? -30.484 10.123 -4.511 1.00 46.72 273 LYS A CA 1
ATOM 2182 C C . LYS A 1 273 ? -30.097 10.892 -5.774 1.00 46.72 273 LYS A C 1
ATOM 2184 O O . LYS A 1 273 ? -30.715 11.912 -6.039 1.00 46.72 273 LYS A O 1
ATOM 2189 N N . ILE A 1 274 ? -29.113 10.404 -6.530 1.00 48.78 274 ILE A N 1
ATOM 2190 C CA . ILE A 1 274 ? -28.612 11.068 -7.744 1.00 48.78 274 ILE A CA 1
ATOM 2191 C C . ILE A 1 274 ? -29.440 10.687 -8.986 1.00 48.78 274 ILE A C 1
ATOM 2193 O O . ILE A 1 274 ? -29.653 11.531 -9.843 1.00 48.78 274 ILE A O 1
ATOM 2197 N N . ILE A 1 275 ? -29.964 9.455 -9.071 1.00 47.84 275 ILE A N 1
ATOM 2198 C CA . ILE A 1 275 ? -30.738 8.980 -10.238 1.00 47.84 275 ILE A CA 1
ATOM 2199 C C . ILE A 1 275 ? -32.258 9.176 -10.074 1.00 47.84 275 ILE A C 1
ATOM 2201 O O . ILE A 1 275 ? -32.949 9.366 -11.066 1.00 47.84 275 ILE A O 1
ATOM 2205 N N . ILE A 1 276 ? -32.808 9.175 -8.849 1.00 44.94 276 ILE A N 1
ATOM 2206 C CA . ILE A 1 276 ? -34.276 9.255 -8.617 1.00 44.94 276 ILE A CA 1
ATOM 2207 C C . ILE A 1 276 ? -34.749 10.696 -8.329 1.00 44.94 276 ILE A C 1
ATOM 2209 O O . ILE A 1 276 ? -35.917 10.934 -8.041 1.00 44.94 276 ILE A O 1
ATOM 2213 N N . LYS A 1 277 ? -33.869 11.694 -8.448 1.00 44.16 277 LYS A N 1
ATOM 2214 C CA . LYS A 1 277 ? -34.291 13.094 -8.584 1.00 44.16 277 LYS A CA 1
ATOM 2215 C C . LYS A 1 277 ? -33.553 13.779 -9.734 1.00 44.16 277 LYS A C 1
ATOM 2217 O O . LYS A 1 277 ? -32.624 14.546 -9.484 1.00 44.16 277 LYS A O 1
ATOM 2222 N N . PRO A 1 278 ? -33.960 13.539 -10.988 1.00 40.75 278 PRO A N 1
ATOM 2223 C CA . PRO A 1 278 ? -33.852 14.576 -11.990 1.00 40.75 278 PRO A CA 1
ATOM 2224 C C . PRO A 1 278 ? -35.026 15.534 -11.745 1.00 40.75 278 PRO A C 1
ATOM 2226 O O . PRO A 1 278 ? -36.153 15.165 -12.036 1.00 40.75 278 PRO A O 1
ATOM 2229 N N . TRP A 1 279 ? -34.737 16.702 -11.166 1.00 44.88 279 TRP A N 1
ATOM 2230 C CA . TRP A 1 279 ? -35.623 17.876 -11.100 1.00 44.88 279 TRP A CA 1
ATOM 2231 C C . TRP A 1 279 ? -37.042 17.646 -10.551 1.00 44.88 279 TRP A C 1
ATOM 2233 O O . TRP A 1 279 ? -37.947 17.217 -11.294 1.00 44.88 279 TRP A O 1
#